Protein AF-0000000077138407 (afdb_homodimer)

Structure (mmCIF, N/CA/C/O backbone):
data_AF-0000000077138407-model_v1
#
loop_
_entity.id
_entity.type
_entity.pdbx_description
1 polymer 'VOC domain-containing protein'
#
loop_
_atom_site.group_PDB
_atom_site.id
_atom_site.type_symbol
_atom_site.label_atom_id
_atom_site.label_alt_id
_atom_site.label_comp_id
_atom_site.label_asym_id
_atom_site.label_entity_id
_atom_site.label_seq_id
_atom_site.pdbx_PDB_ins_code
_atom_site.Cartn_x
_atom_site.Cartn_y
_atom_site.Cartn_z
_atom_site.occupancy
_atom_site.B_iso_or_equiv
_atom_site.auth_seq_id
_atom_site.auth_comp_id
_atom_site.auth_asym_id
_atom_site.auth_atom_id
_atom_site.pdbx_PDB_model_num
ATOM 1 N N . MET A 1 1 ? 6.086 7.602 18.031 1 79.19 1 MET A N 1
ATOM 2 C CA . MET A 1 1 ? 6.074 6.469 17.109 1 79.19 1 MET A CA 1
ATOM 3 C C . MET A 1 1 ? 5.332 6.824 15.828 1 79.19 1 MET A C 1
ATOM 5 O O . MET A 1 1 ? 4.414 7.645 15.844 1 79.19 1 MET A O 1
ATOM 9 N N . GLY A 1 2 ? 5.773 6.551 14.555 1 87.56 2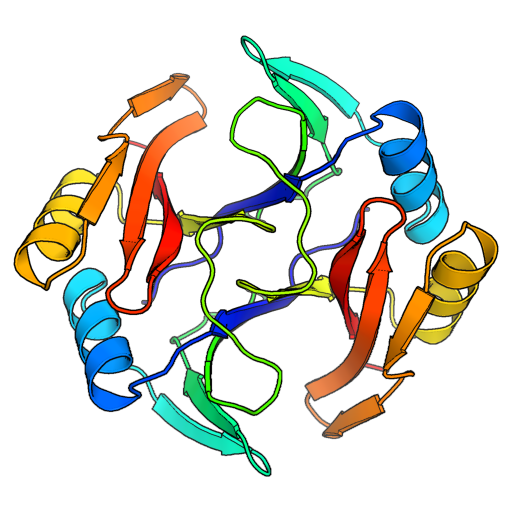 GLY A N 1
ATOM 10 C CA . GLY A 1 2 ? 5.176 6.914 13.273 1 87.56 2 GLY A CA 1
ATOM 11 C C . GLY A 1 2 ? 3.928 6.113 12.953 1 87.56 2 GLY A C 1
ATOM 12 O O . GLY A 1 2 ? 3.531 5.234 13.719 1 87.56 2 GLY A O 1
ATOM 13 N N . PRO A 1 3 ? 3.207 6.508 11.938 1 94.38 3 PRO A N 1
ATOM 14 C CA . PRO A 1 3 ? 2.023 5.75 11.531 1 94.38 3 PRO A CA 1
ATOM 15 C C . PRO A 1 3 ? 2.35 4.309 11.141 1 94.38 3 PRO A C 1
ATOM 17 O O . PRO A 1 3 ? 3.498 3.998 10.812 1 94.38 3 PRO A O 1
ATOM 20 N N . ARG A 1 4 ? 1.339 3.459 11.305 1 94.94 4 ARG A N 1
ATOM 21 C CA . ARG A 1 4 ? 1.393 2.09 10.797 1 94.94 4 ARG A CA 1
ATOM 22 C C . ARG A 1 4 ? 0.403 1.889 9.656 1 94.94 4 ARG A C 1
ATOM 24 O O . ARG A 1 4 ? -0.603 2.596 9.57 1 94.94 4 ARG A O 1
ATOM 31 N N . VAL A 1 5 ? 0.661 0.948 8.82 1 96.94 5 VAL A N 1
ATOM 32 C CA . VAL A 1 5 ? -0.303 0.578 7.789 1 96.94 5 VAL A CA 1
ATOM 33 C C . VAL A 1 5 ? -1.471 -0.177 8.422 1 96.94 5 VAL A C 1
ATOM 35 O O . VAL A 1 5 ? -1.268 -1.156 9.141 1 96.94 5 VAL A O 1
ATOM 38 N N . SER A 1 6 ? -2.658 0.248 8.148 1 95.75 6 SER A N 1
ATOM 39 C CA . SER A 1 6 ? -3.834 -0.391 8.727 1 95.75 6 SER A CA 1
ATOM 40 C C . SER A 1 6 ? -4.57 -1.235 7.691 1 95.75 6 SER A C 1
ATOM 42 O O . SER A 1 6 ? -5.125 -2.287 8.023 1 95.75 6 SER A O 1
ATOM 44 N N . ILE A 1 7 ? -4.613 -0.691 6.473 1 97.19 7 ILE A N 1
ATOM 45 C CA . ILE A 1 7 ? -5.371 -1.339 5.406 1 97.19 7 ILE A CA 1
ATOM 46 C C . ILE A 1 7 ? -4.641 -1.163 4.074 1 97.19 7 ILE A C 1
ATOM 48 O O . ILE A 1 7 ? -4.082 -0.098 3.803 1 97.19 7 ILE A O 1
ATOM 52 N N . VAL A 1 8 ? -4.645 -2.139 3.273 1 98.56 8 VAL A N 1
ATOM 53 C CA . VAL A 1 8 ? -4.238 -2.059 1.875 1 98.56 8 VAL A CA 1
ATOM 54 C C . VAL A 1 8 ? -5.383 -2.525 0.977 1 98.56 8 VAL A C 1
ATOM 56 O O . VAL A 1 8 ? -5.906 -3.629 1.151 1 98.56 8 VAL A O 1
ATOM 59 N N . GLU A 1 9 ? -5.766 -1.696 0.062 1 98.69 9 GLU A N 1
ATOM 60 C CA . GLU A 1 9 ? -6.758 -2.057 -0.944 1 98.69 9 GLU A CA 1
ATOM 61 C C . GLU A 1 9 ? -6.125 -2.188 -2.324 1 98.69 9 GLU A C 1
ATOM 63 O O . GLU A 1 9 ? -5.562 -1.225 -2.85 1 98.69 9 GLU A O 1
ATOM 68 N N . ILE A 1 10 ? -6.211 -3.316 -2.869 1 98.88 10 ILE A N 1
ATOM 69 C CA . ILE A 1 10 ? -5.715 -3.6 -4.211 1 98.88 10 ILE A CA 1
ATOM 70 C C . ILE A 1 10 ? -6.879 -3.635 -5.195 1 98.88 10 ILE A C 1
ATOM 72 O O . ILE A 1 10 ? -7.758 -4.496 -5.102 1 98.88 10 ILE A O 1
ATOM 76 N N . PRO A 1 11 ? -6.887 -2.695 -6.117 1 98.88 11 PRO A N 1
ATOM 77 C CA . PRO A 1 11 ? -8.023 -2.639 -7.043 1 98.88 11 PRO A CA 1
ATOM 78 C C . PRO A 1 11 ? -8.109 -3.867 -7.941 1 98.88 11 PRO A C 1
ATOM 80 O O . PRO A 1 11 ? -7.082 -4.434 -8.32 1 98.88 11 PRO A O 1
ATOM 83 N N . MET A 1 12 ? -9.289 -4.191 -8.266 1 98.81 12 MET A N 1
ATOM 84 C CA . MET A 1 12 ? -9.508 -5.25 -9.25 1 98.81 12 MET A CA 1
ATOM 85 C C . MET A 1 12 ? -10.672 -4.898 -10.164 1 98.81 12 MET A C 1
ATOM 87 O O . MET A 1 12 ? -11.547 -4.113 -9.797 1 98.81 12 MET A O 1
ATOM 91 N N . THR A 1 13 ? -10.664 -5.418 -11.398 1 98.25 13 THR A N 1
ATOM 92 C CA . THR A 1 13 ? -11.727 -5.215 -12.375 1 98.25 13 THR A CA 1
ATOM 93 C C . THR A 1 13 ? -12.586 -6.469 -12.508 1 98.25 13 THR A C 1
ATOM 95 O O . THR A 1 13 ? -13.82 -6.387 -12.531 1 98.25 13 THR A O 1
ATOM 98 N N . ASP A 1 14 ? -11.977 -7.637 -12.578 1 98.5 14 ASP A N 1
ATOM 99 C CA . ASP A 1 14 ? -12.656 -8.93 -12.633 1 98.5 14 ASP A CA 1
ATOM 100 C C . ASP A 1 14 ? -12.508 -9.688 -11.312 1 98.5 14 ASP A C 1
ATOM 102 O O . ASP A 1 14 ? -11.445 -10.25 -11.039 1 98.5 14 ASP A O 1
ATOM 106 N N . VAL A 1 15 ? -13.609 -9.781 -10.562 1 98.5 15 VAL A N 1
ATOM 107 C CA . VAL A 1 15 ? -13.594 -10.289 -9.195 1 98.5 15 VAL A CA 1
ATOM 108 C C . VAL A 1 15 ? -13.141 -11.75 -9.203 1 98.5 15 VAL A C 1
ATOM 110 O O . VAL A 1 15 ? -12.234 -12.125 -8.461 1 98.5 15 VAL A O 1
ATOM 113 N N . SER A 1 16 ? -13.758 -12.516 -10.031 1 98.5 16 SER A N 1
ATOM 114 C CA . SER A 1 16 ? -13.453 -13.945 -10.07 1 98.5 16 SER A CA 1
ATOM 115 C C . SER A 1 16 ? -12 -14.188 -10.461 1 98.5 16 SER A C 1
ATOM 117 O O . SER A 1 16 ? -11.312 -15.008 -9.844 1 98.5 16 SER A O 1
ATOM 119 N N . ARG A 1 17 ? -11.508 -13.492 -11.422 1 98.62 17 ARG A N 1
ATOM 120 C CA . ARG A 1 17 ? -10.141 -13.648 -11.906 1 98.62 17 ARG A CA 1
ATOM 121 C C . ARG A 1 17 ? -9.133 -13.234 -10.836 1 98.62 17 ARG A C 1
ATOM 123 O O . ARG A 1 17 ? -8.18 -13.961 -10.57 1 98.62 17 ARG A O 1
ATOM 130 N N . ALA A 1 18 ? -9.359 -12.102 -10.219 1 98.81 18 ALA A N 1
ATOM 131 C CA . ALA A 1 18 ? -8.438 -11.578 -9.203 1 98.81 18 ALA A CA 1
ATOM 132 C C . ALA A 1 18 ? -8.375 -12.5 -7.992 1 98.81 18 ALA A C 1
ATOM 134 O O . ALA A 1 18 ? -7.293 -12.836 -7.516 1 98.81 18 ALA A O 1
ATOM 135 N N . ILE A 1 19 ? -9.531 -12.898 -7.512 1 98.75 19 ILE A N 1
ATOM 136 C CA . ILE A 1 19 ? -9.594 -13.734 -6.316 1 98.75 19 ILE A CA 1
ATOM 137 C C . ILE A 1 19 ? -8.93 -15.078 -6.594 1 98.75 19 ILE A C 1
ATOM 139 O O . ILE A 1 19 ? -8.125 -15.562 -5.789 1 98.75 19 ILE A O 1
ATOM 143 N N . ARG A 1 20 ? -9.211 -15.664 -7.695 1 98.75 20 ARG A N 1
ATOM 144 C CA . ARG A 1 20 ? -8.578 -16.938 -8.062 1 98.75 20 ARG A CA 1
ATOM 145 C C . ARG A 1 20 ? -7.066 -16.797 -8.125 1 98.75 20 ARG A C 1
ATOM 147 O O . ARG A 1 20 ? -6.336 -17.672 -7.66 1 98.75 20 ARG A O 1
ATOM 154 N N . PHE A 1 21 ? -6.59 -15.742 -8.703 1 98.94 21 PHE A N 1
ATOM 155 C CA . PHE A 1 21 ? -5.16 -15.477 -8.82 1 98.94 21 PHE A CA 1
ATOM 156 C C . PHE A 1 21 ? -4.504 -15.438 -7.445 1 98.94 21 PHE A C 1
ATOM 158 O O . PHE A 1 21 ? -3.566 -16.188 -7.18 1 98.94 21 PHE A O 1
ATOM 165 N N . TYR A 1 22 ? -4.969 -14.594 -6.57 1 98.81 22 TYR A N 1
ATOM 166 C CA . TYR A 1 22 ? -4.312 -14.383 -5.285 1 98.81 22 TYR A CA 1
ATOM 167 C C . TYR A 1 22 ? -4.473 -15.609 -4.387 1 98.81 22 TYR A C 1
ATOM 169 O O . TYR A 1 22 ? -3.576 -15.938 -3.607 1 98.81 22 TYR A O 1
ATOM 177 N N . GLU A 1 23 ? -5.68 -16.312 -4.461 1 98.69 23 GLU A N 1
ATOM 178 C CA . GLU A 1 23 ? -5.836 -17.562 -3.721 1 98.69 23 GLU A CA 1
ATOM 179 C C . GLU A 1 23 ? -4.797 -18.594 -4.152 1 98.69 23 GLU A C 1
ATOM 181 O O . GLU A 1 23 ? -4.23 -19.297 -3.312 1 98.69 23 GLU A O 1
ATOM 186 N N . SER A 1 24 ? -4.551 -18.656 -5.438 1 98.38 24 SER A N 1
ATOM 187 C CA . SER A 1 24 ? -3.6 -19.625 -5.965 1 98.38 24 SER A CA 1
ATOM 188 C C . SER A 1 24 ? -2.166 -19.266 -5.598 1 98.38 24 SER A C 1
ATOM 190 O O . SER A 1 24 ? -1.389 -20.109 -5.168 1 98.38 24 SER A O 1
ATOM 192 N N . VAL A 1 25 ? -1.849 -18.016 -5.766 1 98.06 25 VAL A N 1
ATOM 193 C CA . VAL A 1 25 ? -0.482 -17.547 -5.59 1 98.06 25 VAL A CA 1
ATOM 194 C C . VAL A 1 25 ? -0.064 -17.703 -4.129 1 98.06 25 VAL A C 1
ATOM 196 O O . VAL A 1 25 ? 1.071 -18.078 -3.838 1 98.06 25 VAL A O 1
ATOM 199 N N . PHE A 1 26 ? -1.001 -17.422 -3.213 1 97.44 26 PHE A N 1
ATOM 200 C CA . PHE A 1 26 ? -0.625 -17.438 -1.805 1 97.44 26 PHE A CA 1
ATOM 201 C C . PHE A 1 26 ? -1.172 -18.672 -1.102 1 97.44 26 PHE A C 1
ATOM 203 O O . PHE A 1 26 ? -0.956 -18.844 0.098 1 97.44 26 PHE A O 1
ATOM 210 N N . GLN A 1 27 ? -1.937 -19.484 -1.882 1 96.38 27 GLN A N 1
ATOM 211 C CA . GLN A 1 27 ? -2.482 -20.719 -1.351 1 96.38 27 GLN A CA 1
ATOM 212 C C . GLN A 1 27 ? -3.334 -20.469 -0.11 1 96.38 27 GLN A C 1
ATOM 214 O O . GLN A 1 27 ? -3.133 -21.094 0.93 1 96.38 27 GLN A O 1
ATOM 219 N N . ILE A 1 28 ? -4.281 -19.562 -0.242 1 97.31 28 ILE A N 1
ATOM 220 C CA . ILE A 1 28 ? -5.219 -19.172 0.804 1 97.31 28 ILE A CA 1
ATOM 221 C C . ILE A 1 28 ? -6.629 -19.094 0.23 1 97.31 28 ILE A C 1
ATOM 223 O O . ILE A 1 28 ? -6.824 -19.219 -0.982 1 97.31 28 ILE A O 1
ATOM 227 N N . LYS A 1 29 ? -7.555 -18.906 1.132 1 98 29 LYS A N 1
ATOM 228 C CA . LYS A 1 29 ? -8.922 -18.609 0.738 1 98 29 LYS A CA 1
ATOM 229 C C . LYS A 1 29 ? -9.305 -17.172 1.119 1 98 29 LYS A C 1
ATOM 231 O O . LYS A 1 29 ? -9.008 -16.719 2.229 1 98 29 LYS A O 1
ATOM 236 N N . LEU A 1 30 ? -9.875 -16.5 0.161 1 98.25 30 LEU A N 1
ATOM 237 C CA . LEU A 1 30 ? -10.375 -15.148 0.406 1 98.25 30 LEU A CA 1
ATOM 238 C C . LEU A 1 30 ? -11.883 -15.164 0.673 1 98.25 30 LEU A C 1
ATOM 240 O O . LEU A 1 30 ? -12.609 -15.953 0.078 1 98.25 30 LEU A O 1
ATOM 244 N N . GLU A 1 31 ? -12.281 -14.312 1.553 1 97.94 31 GLU A N 1
ATOM 245 C CA . GLU A 1 31 ? -13.711 -14.102 1.762 1 97.94 31 GLU A CA 1
ATOM 246 C C . GLU A 1 31 ? -14.266 -13.055 0.798 1 97.94 31 GLU A C 1
ATOM 248 O O . GLU A 1 31 ? -13.672 -11.984 0.633 1 97.94 31 GLU A O 1
ATOM 253 N N . ARG A 1 32 ? -15.352 -13.391 0.146 1 97.69 32 ARG A N 1
ATOM 254 C CA . ARG A 1 32 ? -16.031 -12.438 -0.726 1 97.69 32 ARG A CA 1
ATOM 255 C C . ARG A 1 32 ? -17.141 -11.703 0.019 1 97.69 32 ARG A C 1
ATOM 257 O O . ARG A 1 32 ? -17.922 -12.32 0.736 1 97.69 32 ARG A O 1
ATOM 264 N N . MET A 1 33 ? -17.125 -10.414 -0.098 1 96.56 33 MET A N 1
ATOM 265 C CA . MET A 1 33 ? -18.188 -9.633 0.515 1 96.56 33 MET A CA 1
ATOM 266 C C . MET A 1 33 ? -18.5 -8.391 -0.307 1 96.56 33 MET A C 1
ATOM 268 O O . MET A 1 33 ? -17.781 -8.078 -1.26 1 96.56 33 MET A O 1
ATOM 272 N N . THR A 1 34 ? -19.625 -7.75 0.019 1 95.5 34 THR A N 1
ATOM 273 C CA . THR A 1 34 ? -20 -6.484 -0.599 1 95.5 34 THR A CA 1
ATOM 274 C C . THR A 1 34 ? -20.234 -5.41 0.462 1 95.5 34 THR A C 1
ATOM 276 O O . THR A 1 34 ? -20.797 -5.688 1.521 1 95.5 34 THR A O 1
ATOM 279 N N . MET A 1 35 ? -19.719 -4.27 0.242 1 90.94 35 MET A N 1
ATOM 280 C CA . MET A 1 35 ? -19.953 -3.084 1.06 1 90.94 35 MET A CA 1
ATOM 281 C C . MET A 1 35 ? -20.422 -1.915 0.201 1 90.94 35 MET A C 1
ATOM 283 O O . MET A 1 35 ? -19.625 -1.286 -0.494 1 90.94 35 MET A O 1
ATOM 287 N N . GLY A 1 36 ? -21.703 -1.562 0.351 1 89.69 36 GLY A N 1
ATOM 288 C CA . GLY A 1 36 ? -22.234 -0.591 -0.588 1 89.69 36 GLY A CA 1
ATOM 289 C C . GLY A 1 36 ? -22.094 -1.02 -2.037 1 89.69 36 GLY A C 1
ATOM 290 O O . GLY A 1 36 ? -22.516 -2.115 -2.41 1 89.69 36 GLY A O 1
ATOM 291 N N . ASP A 1 37 ? -21.438 -0.216 -2.783 1 93.69 37 ASP A N 1
ATOM 292 C CA . ASP A 1 37 ? -21.281 -0.492 -4.211 1 93.69 37 ASP A CA 1
ATOM 293 C C . ASP A 1 37 ? -19.922 -1.117 -4.504 1 93.69 37 ASP A C 1
ATOM 295 O O . ASP A 1 37 ? -19.5 -1.185 -5.664 1 93.69 37 ASP A O 1
ATOM 299 N N . THR A 1 38 ? -19.281 -1.64 -3.504 1 96.25 38 THR A N 1
ATOM 300 C CA . THR A 1 38 ? -17.938 -2.203 -3.686 1 96.25 38 THR A CA 1
ATOM 301 C C . THR A 1 38 ? -17.953 -3.707 -3.424 1 96.25 38 THR A C 1
ATOM 303 O O . THR A 1 38 ? -18.562 -4.172 -2.457 1 96.25 38 THR A O 1
ATOM 306 N N . GLU A 1 39 ? -17.406 -4.438 -4.25 1 98.31 39 GLU A N 1
ATOM 307 C CA . GLU A 1 39 ? -17.141 -5.855 -4.035 1 98.31 39 GLU A CA 1
ATOM 308 C C . GLU A 1 39 ? -15.734 -6.066 -3.467 1 98.31 39 GLU A C 1
ATOM 310 O O . GLU A 1 39 ? -14.773 -5.441 -3.916 1 98.31 39 GLU A O 1
ATOM 315 N N . LEU A 1 40 ? -15.641 -6.992 -2.52 1 98.25 40 LEU A N 1
ATOM 316 C CA . LEU A 1 40 ? -14.383 -7.141 -1.798 1 98.25 40 LEU A CA 1
ATOM 317 C C . LEU A 1 40 ? -13.93 -8.594 -1.773 1 98.25 40 LEU A C 1
ATOM 319 O O . LEU A 1 40 ? -14.766 -9.508 -1.691 1 98.25 40 LEU A O 1
ATOM 323 N N . GLY A 1 41 ? -12.68 -8.883 -1.939 1 98.56 41 GLY A N 1
ATOM 324 C CA . GLY A 1 41 ? -11.977 -10.086 -1.523 1 98.56 41 GLY A CA 1
ATOM 325 C C . GLY A 1 41 ? -11.055 -9.867 -0.343 1 98.56 41 GLY A C 1
ATOM 326 O O . GLY A 1 41 ? -10.031 -9.188 -0.47 1 98.56 41 GLY A O 1
ATOM 327 N N . VAL A 1 42 ? -11.359 -10.461 0.782 1 97.75 42 VAL A N 1
ATOM 328 C CA . VAL A 1 42 ? -10.664 -10.141 2.027 1 97.75 42 VAL A CA 1
ATOM 329 C C . VAL A 1 42 ? -9.656 -11.242 2.35 1 97.75 42 VAL A C 1
ATOM 331 O O . VAL A 1 42 ? -10.016 -12.406 2.486 1 97.75 42 VAL A O 1
ATOM 334 N N . PHE A 1 43 ? -8.406 -10.844 2.475 1 98.12 43 PHE A N 1
ATOM 335 C CA . PHE A 1 43 ? -7.355 -11.773 2.875 1 98.12 43 PHE A CA 1
ATOM 336 C C . PHE A 1 43 ? -7.5 -12.156 4.344 1 98.12 43 PHE A C 1
ATOM 338 O O . PHE A 1 43 ? -7.949 -11.344 5.16 1 98.12 43 PHE A O 1
ATOM 345 N N . PRO A 1 44 ? -7.102 -13.367 4.652 1 96.38 44 PRO A N 1
ATOM 346 C CA . PRO A 1 44 ? -7.039 -13.695 6.078 1 96.38 44 PRO A CA 1
ATOM 347 C C . PRO A 1 44 ? -6.004 -12.859 6.828 1 96.38 44 PRO A C 1
ATOM 349 O O . PRO A 1 44 ? -4.949 -12.539 6.277 1 96.38 44 PRO A O 1
ATOM 352 N N . SER A 1 45 ? -6.332 -12.422 7.945 1 89.5 45 SER A N 1
ATOM 353 C CA . SER A 1 45 ? -5.402 -11.594 8.695 1 89.5 45 SER A CA 1
ATOM 354 C C . SER A 1 45 ? -5.328 -12.023 10.156 1 89.5 45 SER A C 1
ATOM 356 O O . SER A 1 45 ? -6.262 -12.641 10.672 1 89.5 45 SER A O 1
ATOM 358 N N . LYS A 1 46 ? -4.137 -11.789 10.664 1 85.88 46 LYS A N 1
ATOM 359 C CA . LYS A 1 46 ? -3.945 -11.953 12.102 1 85.88 46 LYS A CA 1
ATOM 360 C C . LYS A 1 46 ? -4.262 -10.656 12.852 1 85.88 46 LYS A C 1
ATOM 362 O O . LYS A 1 46 ? -4.309 -9.586 12.25 1 85.88 46 LYS A O 1
ATOM 367 N N . GLU A 1 47 ? -4.414 -10.836 14.109 1 83.19 47 GLU A N 1
ATOM 368 C CA . GLU A 1 47 ? -4.676 -9.664 14.945 1 83.19 47 GLU A CA 1
ATOM 369 C C . GLU A 1 47 ? -3.529 -8.664 14.859 1 83.19 47 GLU A C 1
ATOM 371 O O . GLU A 1 47 ? -2.359 -9.047 14.82 1 83.19 47 GLU A O 1
ATOM 376 N N . ASN A 1 48 ? -3.887 -7.367 14.719 1 82.69 48 ASN A N 1
ATOM 377 C CA . ASN A 1 48 ? -2.955 -6.246 14.781 1 82.69 48 ASN A CA 1
ATOM 378 C C . ASN A 1 48 ? -2.098 -6.156 13.523 1 82.69 48 ASN A C 1
ATOM 380 O O . ASN A 1 48 ? -0.945 -5.723 13.578 1 82.69 48 ASN A O 1
ATOM 384 N N . THR A 1 49 ? -2.449 -6.785 12.469 1 90.81 49 THR A N 1
ATOM 385 C CA . THR A 1 49 ? -1.777 -6.613 11.188 1 90.81 49 THR A CA 1
ATOM 386 C C . THR A 1 49 ? -2.658 -5.832 10.211 1 90.81 49 THR A C 1
ATOM 388 O O . THR A 1 49 ? -3.865 -5.703 10.43 1 90.81 49 THR A O 1
ATOM 391 N N . ALA A 1 50 ? -2.076 -5.285 9.266 1 95.06 50 ALA A N 1
ATOM 392 C CA . ALA A 1 50 ? -2.844 -4.586 8.234 1 95.06 50 ALA A CA 1
ATOM 393 C C . ALA A 1 50 ? -3.82 -5.527 7.539 1 95.06 50 ALA A C 1
ATOM 395 O O . ALA A 1 50 ? -3.479 -6.676 7.246 1 95.06 50 ALA A O 1
ATOM 396 N N . SER A 1 51 ? -4.984 -5.055 7.324 1 95.56 51 SER A N 1
ATOM 397 C CA . SER A 1 51 ? -5.922 -5.785 6.477 1 95.56 51 SER A CA 1
ATOM 398 C C . SER A 1 51 ? -5.566 -5.629 5 1 95.56 51 SER A C 1
ATOM 400 O O . SER A 1 51 ? -5.242 -4.527 4.547 1 95.56 51 SER A O 1
ATOM 402 N N . ILE A 1 52 ? -5.539 -6.656 4.219 1 98.06 52 ILE A N 1
ATOM 403 C CA . ILE A 1 52 ? -5.367 -6.641 2.77 1 98.06 52 ILE A CA 1
ATOM 404 C C . ILE A 1 52 ? -6.684 -7.008 2.088 1 98.06 52 ILE A C 1
ATOM 406 O O . ILE A 1 52 ? -7.273 -8.047 2.389 1 98.06 52 ILE A O 1
ATOM 410 N N . VAL A 1 53 ? -7.148 -6.145 1.186 1 98.25 53 VAL A N 1
ATOM 411 C CA . VAL A 1 53 ? -8.453 -6.352 0.567 1 98.25 53 VAL A CA 1
ATOM 412 C C . VAL A 1 53 ? -8.359 -6.09 -0.935 1 98.25 53 VAL A C 1
ATOM 414 O O . VAL A 1 53 ? -7.789 -5.082 -1.36 1 98.25 53 VAL A O 1
ATOM 417 N N . LEU A 1 54 ? -8.82 -7.035 -1.749 1 98.81 54 LEU A N 1
ATOM 418 C CA . LEU A 1 54 ? -9.117 -6.727 -3.145 1 98.81 54 LEU A CA 1
ATOM 419 C C . LEU A 1 54 ? -10.406 -5.926 -3.262 1 98.81 54 LEU A C 1
ATOM 421 O O . LEU A 1 54 ? -11.391 -6.211 -2.57 1 98.81 54 LEU A O 1
ATOM 425 N N . THR A 1 55 ? -10.398 -4.945 -4.145 1 98.75 55 THR A N 1
ATOM 426 C CA . THR A 1 55 ? -11.547 -4.043 -4.137 1 98.75 55 THR A CA 1
ATOM 427 C C . THR A 1 55 ? -11.992 -3.721 -5.559 1 98.75 55 THR A C 1
ATOM 429 O O . THR A 1 55 ? -11.172 -3.33 -6.398 1 98.75 55 THR A O 1
ATOM 432 N N . LYS A 1 56 ? -13.25 -3.873 -5.883 1 98.75 56 LYS A N 1
ATOM 433 C CA . LYS A 1 56 ? -13.883 -3.393 -7.109 1 98.75 56 LYS A CA 1
ATOM 434 C C . LYS A 1 56 ? -14.938 -2.336 -6.805 1 98.75 56 LYS A C 1
ATOM 436 O O . LYS A 1 56 ? -15.891 -2.602 -6.074 1 98.75 56 LYS A O 1
ATOM 441 N N . GLY A 1 57 ? -14.781 -1.215 -7.387 1 97.25 57 GLY A N 1
ATOM 442 C CA . GLY A 1 57 ? -15.688 -0.089 -7.215 1 97.25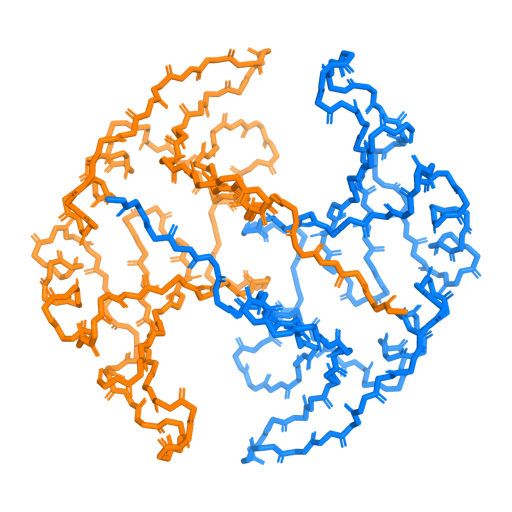 57 GLY A CA 1
ATOM 443 C C . GLY A 1 57 ? -15.352 1.088 -8.109 1 97.25 57 GLY A C 1
ATOM 444 O O . GLY A 1 57 ? -14.406 1.024 -8.898 1 97.25 57 GLY A O 1
ATOM 445 N N . LYS A 1 58 ? -16.109 2.184 -8.117 1 93.75 58 LYS A N 1
ATOM 446 C CA . LYS A 1 58 ? -16.031 3.318 -9.039 1 93.75 58 LYS A CA 1
ATOM 447 C C . LYS A 1 58 ? -14.648 3.969 -8.984 1 93.75 58 LYS A C 1
ATOM 449 O O . LYS A 1 58 ? -14.062 4.273 -10.023 1 93.75 58 LYS A O 1
ATOM 454 N N . ASP A 1 59 ? -13.992 4.141 -7.875 1 93.12 59 ASP A N 1
ATOM 455 C CA . ASP A 1 59 ? -12.742 4.887 -7.742 1 93.12 59 ASP A CA 1
ATOM 456 C C . ASP A 1 59 ? -11.562 3.949 -7.484 1 93.12 59 ASP A C 1
ATOM 458 O O . ASP A 1 59 ? -10.523 4.375 -6.977 1 93.12 59 ASP A O 1
ATOM 462 N N . TYR A 1 60 ? -11.766 2.713 -7.945 1 97.12 60 TYR A N 1
ATOM 463 C CA . TYR A 1 60 ? -10.703 1.724 -7.805 1 97.12 60 TYR A CA 1
ATOM 464 C C . TYR A 1 60 ? -10.266 1.192 -9.164 1 97.12 60 TYR A C 1
ATOM 466 O O . TYR A 1 60 ? -10.93 0.327 -9.742 1 97.12 60 TYR A O 1
ATOM 474 N N . LYS A 1 61 ? -9.195 1.71 -9.594 1 97.81 61 LYS A N 1
ATOM 475 C CA . LYS A 1 61 ? -8.664 1.331 -10.906 1 97.81 61 LYS A CA 1
ATOM 476 C C . LYS A 1 61 ? -7.246 0.786 -10.789 1 97.81 61 LYS A C 1
ATOM 478 O O . LYS A 1 61 ? -6.352 1.473 -10.289 1 97.81 61 LYS A O 1
ATOM 483 N N . PRO A 1 62 ? -7.059 -0.453 -11.266 1 98.38 62 PRO A N 1
ATOM 484 C CA . PRO A 1 62 ? -5.707 -1.009 -11.227 1 98.38 62 PRO A CA 1
ATOM 485 C C . PRO A 1 62 ? -4.695 -0.161 -11.992 1 98.38 62 PRO A C 1
ATOM 487 O O . PRO A 1 62 ? -5.02 0.382 -13.055 1 98.38 62 PRO A O 1
ATOM 490 N N . LYS A 1 63 ? -3.586 -0.013 -11.461 1 97.5 63 LYS A N 1
ATOM 491 C CA . LYS A 1 63 ? -2.49 0.719 -12.086 1 97.5 63 LYS A CA 1
ATOM 492 C C . LYS A 1 63 ? -1.147 0.054 -11.797 1 97.5 63 LYS A C 1
ATOM 494 O O . LYS A 1 63 ? -0.996 -0.633 -10.781 1 97.5 63 LYS A O 1
ATOM 499 N N . SER A 1 64 ? -0.165 0.325 -12.664 1 97.12 64 SER A N 1
ATOM 500 C CA . SER A 1 64 ? 1.182 -0.21 -12.484 1 97.12 64 SER A CA 1
ATOM 501 C C . SER A 1 64 ? 2.119 0.841 -11.906 1 97.12 64 SER A C 1
ATOM 503 O O . SER A 1 64 ? 3.33 0.625 -11.828 1 97.12 64 SER A O 1
ATOM 505 N N . ASN A 1 65 ? 1.564 1.974 -11.609 1 96.88 65 ASN A N 1
ATOM 506 C CA . ASN A 1 65 ? 2.312 3.039 -10.953 1 96.88 65 ASN A CA 1
ATOM 507 C C . ASN A 1 65 ? 1.585 3.545 -9.711 1 96.88 65 ASN A C 1
ATOM 509 O O . ASN A 1 65 ? 0.461 3.123 -9.43 1 96.88 65 ASN A O 1
ATOM 513 N N . GLY A 1 66 ? 2.25 4.414 -8.922 1 98.12 66 GLY A N 1
ATOM 514 C CA . GLY A 1 66 ? 1.711 4.875 -7.648 1 98.12 66 GLY A CA 1
ATOM 515 C C . GLY A 1 66 ? 2.301 4.156 -6.453 1 98.12 66 GLY A C 1
ATOM 516 O O . GLY A 1 66 ? 3.477 3.787 -6.461 1 98.12 66 GLY A O 1
ATOM 517 N N . VAL A 1 67 ? 1.499 4.066 -5.43 1 98.75 67 VAL A N 1
ATOM 518 C CA . VAL A 1 67 ? 1.938 3.396 -4.207 1 98.75 67 VAL A CA 1
ATOM 519 C C . VAL A 1 67 ? 2.262 1.936 -4.504 1 98.75 67 VAL A C 1
ATOM 521 O O . VAL A 1 67 ? 1.525 1.266 -5.234 1 98.75 67 VAL A O 1
ATOM 524 N N . LEU A 1 68 ? 3.357 1.505 -4.004 1 98.75 68 LEU A N 1
ATOM 525 C CA . LEU A 1 68 ? 3.801 0.125 -4.172 1 98.75 68 LEU A CA 1
ATOM 526 C C . LEU A 1 68 ? 3.801 -0.615 -2.84 1 98.75 68 LEU A C 1
ATOM 528 O O . LEU A 1 68 ? 4.391 -0.145 -1.864 1 98.75 68 LEU A O 1
ATOM 532 N N . VAL A 1 69 ? 3.133 -1.762 -2.805 1 98.75 69 VAL A N 1
ATOM 533 C CA . VAL A 1 69 ? 3.088 -2.572 -1.593 1 98.75 69 VAL A CA 1
ATOM 534 C C . VAL A 1 69 ? 3.828 -3.887 -1.823 1 98.75 69 VAL A C 1
ATOM 536 O O . VAL A 1 69 ? 3.738 -4.48 -2.9 1 98.75 69 VAL A O 1
ATOM 539 N N . TYR A 1 70 ? 4.555 -4.281 -0.833 1 98.38 70 TYR A N 1
ATOM 540 C CA . TYR A 1 70 ? 5.188 -5.594 -0.828 1 98.38 70 TYR A CA 1
ATOM 541 C C . TYR A 1 70 ? 4.48 -6.535 0.14 1 98.38 70 TYR A C 1
ATOM 543 O O . TYR A 1 70 ? 4.273 -6.195 1.308 1 98.38 70 TYR A O 1
ATOM 551 N N . LEU A 1 71 ? 4.109 -7.641 -0.394 1 97.94 71 LEU A N 1
ATOM 552 C CA . LEU A 1 71 ? 3.537 -8.711 0.41 1 97.94 71 LEU A CA 1
ATOM 553 C C . LEU A 1 71 ? 4.59 -9.766 0.747 1 97.94 71 LEU A C 1
ATOM 555 O O . LEU A 1 71 ? 5.391 -10.141 -0.11 1 97.94 71 LEU A O 1
ATOM 559 N N . ASN A 1 72 ? 4.57 -10.117 2.029 1 94.94 72 ASN A N 1
ATOM 560 C CA . ASN A 1 72 ? 5.551 -11.133 2.406 1 94.94 72 ASN A CA 1
ATOM 561 C C . ASN A 1 72 ? 5.215 -12.492 1.795 1 94.94 72 ASN A C 1
ATOM 563 O O . ASN A 1 72 ? 4.047 -12.875 1.736 1 94.94 72 ASN A O 1
ATOM 567 N N . ALA A 1 73 ? 6.227 -13.062 1.301 1 87 73 ALA A N 1
ATOM 568 C CA . ALA A 1 73 ? 6.156 -14.453 0.863 1 87 73 ALA A CA 1
ATOM 569 C C . ALA A 1 73 ? 6.859 -15.375 1.853 1 87 73 ALA A C 1
ATOM 571 O O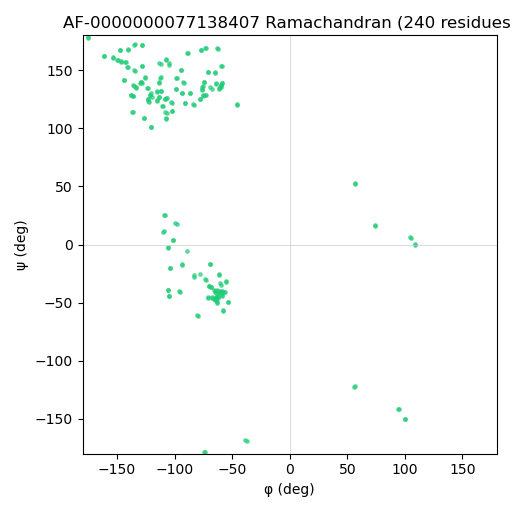 . ALA A 1 73 ? 7.566 -14.914 2.75 1 87 73 ALA A O 1
ATOM 572 N N . SER A 1 74 ? 6.57 -16.594 1.93 1 82.56 74 SER A N 1
ATOM 573 C CA . SER A 1 74 ? 7.223 -17.578 2.801 1 82.56 74 SER A CA 1
ATOM 574 C C . SER A 1 74 ? 8.727 -17.328 2.871 1 82.56 74 SER A C 1
ATOM 576 O O . SER A 1 74 ? 9.195 -16.234 2.576 1 82.56 74 SER A O 1
ATOM 578 N N . GLU A 1 75 ? 9.484 -18.172 3.375 1 86.31 75 GLU A N 1
ATOM 579 C CA . GLU A 1 75 ? 10.922 -18.016 3.572 1 86.31 75 GLU A CA 1
ATOM 580 C C . GLU A 1 75 ? 11.641 -17.781 2.246 1 86.31 75 GLU A C 1
ATOM 582 O O . GLU A 1 75 ? 12.586 -17 2.176 1 86.31 75 GLU A O 1
ATOM 587 N N . ASP A 1 76 ? 11.211 -18.359 1.182 1 91.38 76 ASP A N 1
ATOM 588 C CA . ASP A 1 76 ? 11.688 -18.219 -0.189 1 91.38 76 ASP A CA 1
ATOM 589 C C . ASP A 1 76 ? 10.586 -17.703 -1.11 1 91.38 76 ASP A C 1
ATOM 591 O O . ASP A 1 76 ? 9.5 -18.281 -1.164 1 91.38 76 ASP A O 1
ATOM 595 N N . LEU A 1 77 ? 10.93 -16.578 -1.854 1 94.81 77 LEU A N 1
ATOM 596 C CA . LEU A 1 77 ? 9.812 -16.016 -2.613 1 94.81 77 LEU A CA 1
ATOM 597 C C . LEU A 1 77 ? 9.711 -16.656 -3.988 1 94.81 77 LEU A C 1
ATOM 599 O O . LEU A 1 77 ? 8.75 -16.422 -4.719 1 94.81 77 LEU A O 1
ATOM 603 N N . GLN A 1 78 ? 10.688 -17.531 -4.371 1 96.31 78 GLN A N 1
ATOM 604 C CA . GLN A 1 78 ? 10.703 -18.078 -5.723 1 96.31 78 GLN A CA 1
ATOM 605 C C . GLN A 1 78 ? 9.477 -18.953 -5.977 1 96.31 78 GLN A C 1
ATOM 607 O O . GLN A 1 78 ? 8.844 -18.844 -7.031 1 96.31 78 GLN A O 1
ATOM 612 N N . PRO A 1 79 ? 9.109 -19.859 -5.039 1 96.44 79 PRO A N 1
ATOM 613 C CA . PRO A 1 79 ? 7.906 -20.656 -5.281 1 96.44 79 PRO A CA 1
ATOM 614 C C . PRO A 1 79 ? 6.664 -19.797 -5.52 1 96.44 79 PRO A C 1
ATOM 616 O O . PRO A 1 79 ? 5.82 -20.141 -6.348 1 96.44 79 PRO A O 1
ATOM 619 N N . THR A 1 80 ? 6.516 -18.719 -4.762 1 97.12 80 THR A N 1
ATOM 620 C CA . THR A 1 80 ? 5.395 -17.812 -4.957 1 97.12 80 THR A CA 1
ATOM 621 C C . THR A 1 80 ? 5.473 -17.141 -6.328 1 97.12 80 THR A C 1
ATOM 623 O O . THR A 1 80 ? 4.461 -17.016 -7.02 1 97.12 80 THR A O 1
ATOM 626 N N . LEU A 1 81 ? 6.668 -16.734 -6.75 1 97.62 81 LEU A N 1
ATOM 627 C CA . LEU A 1 81 ? 6.871 -16.125 -8.062 1 97.62 81 LEU A CA 1
ATOM 628 C C . LEU A 1 81 ? 6.504 -17.109 -9.172 1 97.62 81 LEU A C 1
ATOM 630 O O . LEU A 1 81 ? 5.93 -16.703 -10.188 1 97.62 81 LEU A O 1
ATOM 634 N N . ASP A 1 82 ? 6.871 -18.359 -8.977 1 98.19 82 ASP A N 1
ATOM 635 C CA . ASP A 1 82 ? 6.52 -19.375 -9.961 1 98.19 82 ASP A CA 1
ATOM 636 C C . ASP A 1 82 ? 5.004 -19.484 -10.125 1 98.19 82 ASP A C 1
ATOM 638 O O . ASP A 1 82 ? 4.504 -19.625 -11.242 1 98.19 82 ASP A O 1
ATOM 642 N N . LEU A 1 83 ? 4.312 -19.406 -9.016 1 98.19 83 LEU A N 1
ATOM 643 C CA . LEU A 1 83 ? 2.855 -19.469 -9.062 1 98.19 83 LEU A CA 1
ATOM 644 C C . LEU A 1 83 ? 2.283 -18.219 -9.727 1 98.19 83 LEU A C 1
ATOM 646 O O . LEU A 1 83 ? 1.257 -18.281 -10.406 1 98.19 83 LEU A O 1
ATOM 650 N N . VAL A 1 84 ? 2.906 -17.016 -9.5 1 98.56 84 VAL A N 1
ATOM 651 C CA . VAL A 1 84 ? 2.482 -15.797 -10.164 1 98.56 84 VAL A CA 1
ATOM 652 C C . VAL A 1 84 ? 2.453 -16.016 -11.68 1 98.56 84 VAL A C 1
ATOM 654 O O . VAL A 1 84 ? 1.451 -15.727 -12.336 1 98.56 84 VAL A O 1
ATOM 657 N N . VAL A 1 85 ? 3.5 -16.547 -12.203 1 98.62 85 VAL A N 1
ATOM 658 C CA . VAL A 1 85 ? 3.613 -16.766 -13.641 1 98.62 85 VAL A CA 1
ATOM 659 C C . VAL A 1 85 ? 2.605 -17.828 -14.078 1 98.62 85 VAL A C 1
ATOM 661 O O . VAL A 1 85 ? 1.872 -17.641 -15.055 1 98.62 85 VAL A O 1
ATOM 664 N N . ALA A 1 86 ? 2.525 -18.859 -13.375 1 98.75 86 ALA A N 1
ATOM 665 C CA . ALA A 1 86 ? 1.664 -19.984 -13.719 1 98.75 86 ALA A CA 1
ATOM 666 C C . ALA A 1 86 ? 0.196 -19.578 -13.75 1 98.75 86 ALA A C 1
ATOM 668 O O . ALA A 1 86 ? -0.615 -20.172 -14.453 1 98.75 86 ALA A O 1
ATOM 669 N N . LYS A 1 87 ? -0.118 -18.562 -13.016 1 98.69 87 LYS A N 1
ATOM 670 C CA . LYS A 1 87 ? -1.524 -18.219 -12.852 1 98.69 87 LYS A CA 1
ATOM 671 C C . LYS A 1 87 ? -1.853 -16.922 -13.586 1 98.69 87 LYS A C 1
ATOM 673 O O . LYS A 1 87 ? -2.904 -16.312 -13.352 1 98.69 87 LYS A O 1
ATOM 678 N N . GLY A 1 88 ? -0.934 -16.453 -14.398 1 98.62 88 GLY A N 1
ATOM 679 C CA . GLY A 1 88 ? -1.294 -15.414 -15.344 1 98.62 88 GLY A CA 1
ATOM 680 C C . GLY A 1 88 ? -0.696 -14.062 -15 1 98.62 88 GLY A C 1
ATOM 681 O O . GLY A 1 88 ? -0.95 -13.07 -15.688 1 98.62 88 GLY A O 1
ATOM 682 N N . GLY A 1 89 ? 0.073 -13.969 -13.914 1 98.75 89 GLY A N 1
ATOM 683 C CA . GLY A 1 89 ? 0.828 -12.758 -13.633 1 98.75 89 GLY A CA 1
ATOM 684 C C . GLY A 1 89 ? 2.08 -12.633 -14.484 1 98.75 89 GLY A C 1
ATOM 685 O O . GLY A 1 89 ? 2.465 -13.57 -15.18 1 98.75 89 GLY A O 1
ATOM 686 N N . THR A 1 90 ? 2.662 -11.414 -14.461 1 98.75 90 THR A N 1
ATOM 687 C CA . THR A 1 90 ? 3.883 -11.125 -15.211 1 98.75 90 THR A CA 1
ATOM 688 C C . THR A 1 90 ? 4.992 -10.656 -14.273 1 98.75 90 THR A C 1
ATOM 690 O O . THR A 1 90 ? 4.797 -9.719 -13.492 1 98.75 90 THR A O 1
ATOM 693 N N . ILE A 1 91 ? 6.133 -11.289 -14.406 1 98.69 91 ILE A N 1
ATOM 694 C CA . ILE A 1 91 ? 7.266 -10.859 -13.594 1 98.69 91 ILE A CA 1
ATOM 695 C C . ILE A 1 91 ? 7.875 -9.594 -14.203 1 98.69 91 ILE A C 1
ATOM 697 O O . ILE A 1 91 ? 8.172 -9.555 -15.398 1 98.69 91 ILE A O 1
ATOM 701 N N . LEU A 1 92 ? 7.988 -8.602 -13.453 1 98.44 92 LEU A N 1
ATOM 702 C CA . LEU A 1 92 ? 8.625 -7.355 -13.883 1 98.44 92 LEU A CA 1
ATOM 703 C C . LEU A 1 92 ? 10.086 -7.312 -13.445 1 98.44 92 LEU A C 1
ATOM 705 O O . LEU A 1 92 ? 10.93 -6.75 -14.148 1 98.44 92 LEU A O 1
ATOM 709 N N . LEU A 1 93 ? 10.391 -7.766 -12.266 1 98.12 93 LEU A N 1
ATOM 710 C CA . LEU A 1 93 ? 11.719 -7.875 -11.672 1 98.12 93 LEU A CA 1
ATOM 711 C C . LEU A 1 93 ? 11.883 -9.211 -10.953 1 98.12 93 LEU A C 1
ATOM 713 O O . LEU A 1 93 ? 11.125 -9.516 -10.023 1 98.12 93 LEU A O 1
ATOM 717 N N . PRO A 1 94 ? 12.75 -10.023 -11.469 1 98.19 94 PRO A N 1
ATOM 718 C CA . PRO A 1 94 ? 12.93 -11.32 -10.812 1 98.19 94 PRO A CA 1
ATOM 719 C C . PRO A 1 94 ? 13.453 -11.188 -9.383 1 98.19 94 PRO A C 1
ATOM 721 O O . PRO A 1 94 ? 13.805 -10.086 -8.945 1 98.19 94 PRO A O 1
ATOM 724 N N . LYS A 1 95 ? 13.414 -12.328 -8.656 1 97.62 95 LYS A N 1
ATOM 725 C CA . LYS A 1 95 ? 13.961 -12.359 -7.301 1 97.62 95 LYS A CA 1
ATOM 726 C C . LYS A 1 95 ? 15.328 -11.688 -7.242 1 97.62 95 LYS A C 1
ATOM 728 O O . LYS A 1 95 ? 16.25 -12.086 -7.957 1 97.62 95 LYS A O 1
ATOM 733 N N . THR A 1 96 ? 15.414 -10.672 -6.441 1 97 96 THR A N 1
ATOM 734 C CA . THR A 1 96 ? 16.609 -9.844 -6.344 1 97 96 THR A CA 1
ATOM 735 C C . THR A 1 96 ? 16.984 -9.602 -4.887 1 97 96 THR A C 1
ATOM 737 O O . THR A 1 96 ? 16.125 -9.305 -4.055 1 97 96 THR A O 1
ATOM 740 N N . GLU A 1 97 ? 18.234 -9.727 -4.555 1 95.56 97 GLU A N 1
ATOM 741 C CA . GLU A 1 97 ? 18.688 -9.492 -3.188 1 95.56 97 GLU A CA 1
ATOM 742 C C . GLU A 1 97 ? 18.734 -8 -2.871 1 95.56 97 GLU A C 1
ATOM 744 O O . GLU A 1 97 ? 19.25 -7.203 -3.666 1 95.56 97 GLU A O 1
ATOM 749 N N . ILE A 1 98 ? 18.125 -7.594 -1.784 1 91.94 98 ILE A N 1
ATOM 750 C CA . ILE A 1 98 ? 18.266 -6.234 -1.269 1 91.94 98 ILE A CA 1
ATOM 751 C C . ILE A 1 98 ? 19.578 -6.109 -0.496 1 91.94 98 ILE A C 1
ATOM 753 O O . ILE A 1 98 ? 20.438 -5.281 -0.832 1 91.94 98 ILE A O 1
ATOM 757 N N . SER A 1 99 ? 19.75 -6.855 0.542 1 89.88 99 SER A N 1
ATOM 758 C CA . SER A 1 99 ? 20.938 -7.09 1.366 1 89.88 99 SER A CA 1
ATOM 759 C C . SER A 1 99 ? 20.781 -8.367 2.189 1 89.88 99 SER A C 1
ATOM 761 O O . SER A 1 99 ? 19.688 -8.891 2.338 1 89.88 99 SER A O 1
ATOM 763 N N . PRO A 1 100 ? 21.875 -8.852 2.67 1 89.62 100 PRO A N 1
ATOM 764 C CA . PRO A 1 100 ? 21.766 -10.047 3.504 1 89.62 100 PRO A CA 1
ATOM 765 C C . PRO A 1 100 ? 20.812 -9.867 4.684 1 89.62 100 PRO A C 1
ATOM 767 O O . PRO A 1 100 ? 20.156 -10.812 5.102 1 89.62 100 PRO A O 1
ATOM 770 N N . GLU A 1 101 ? 20.672 -8.734 5.246 1 87.94 101 GLU A N 1
ATOM 771 C CA . GLU A 1 101 ? 19.844 -8.438 6.418 1 87.94 101 GLU A CA 1
ATOM 772 C C . GLU A 1 101 ? 18.391 -8.195 6.023 1 87.94 101 GLU A C 1
ATOM 774 O O . GLU A 1 101 ? 17.484 -8.508 6.789 1 87.94 101 GLU A O 1
ATOM 779 N N . MET A 1 102 ? 18.156 -7.762 4.832 1 89.81 102 MET A N 1
ATOM 780 C CA . MET A 1 102 ? 16.828 -7.324 4.43 1 89.81 102 MET A CA 1
ATOM 781 C C . MET A 1 102 ? 16.141 -8.367 3.551 1 89.81 102 MET A C 1
ATOM 783 O O . MET A 1 102 ? 14.938 -8.312 3.334 1 89.81 102 MET A O 1
ATOM 787 N N . GLY A 1 103 ? 16.984 -9.25 2.967 1 94.94 103 GLY A N 1
ATOM 788 C CA . GLY A 1 103 ? 16.422 -10.352 2.207 1 94.94 103 GLY A CA 1
ATOM 789 C C . GLY A 1 103 ? 16.297 -10.062 0.723 1 94.94 103 GLY A C 1
ATOM 790 O O . GLY A 1 103 ? 17.234 -9.523 0.116 1 94.94 103 GLY A O 1
ATOM 791 N N . TYR A 1 104 ? 15.18 -10.547 0.128 1 97.25 104 TYR A N 1
ATOM 792 C CA . TYR A 1 104 ? 14.977 -10.508 -1.315 1 97.25 104 TYR A CA 1
ATOM 793 C C . TYR A 1 104 ? 13.633 -9.883 -1.656 1 97.25 104 TYR A C 1
ATOM 795 O O . TYR A 1 104 ? 12.695 -9.922 -0.854 1 97.25 104 TYR A O 1
ATOM 803 N N . PHE A 1 105 ? 13.562 -9.352 -2.764 1 97.56 105 PHE A N 1
ATOM 804 C CA . PHE A 1 105 ? 12.289 -8.852 -3.26 1 97.56 105 PHE A CA 1
ATOM 805 C C . PHE A 1 105 ? 12.133 -9.141 -4.746 1 97.56 105 PHE A C 1
ATOM 807 O O . PHE A 1 105 ? 13.086 -9.57 -5.402 1 97.56 105 PHE A O 1
ATOM 814 N N . ALA A 1 106 ? 10.992 -8.984 -5.266 1 98.25 106 ALA A N 1
ATOM 815 C CA . ALA A 1 106 ? 10.602 -9.102 -6.668 1 98.25 106 ALA A CA 1
ATOM 816 C C . ALA A 1 106 ? 9.375 -8.242 -6.969 1 98.25 106 ALA A C 1
ATOM 818 O O . ALA A 1 106 ? 8.703 -7.77 -6.051 1 98.25 106 ALA A O 1
ATOM 819 N N . LEU A 1 107 ? 9.172 -7.973 -8.219 1 98.5 107 LEU A N 1
ATOM 820 C CA . LEU A 1 107 ? 7.996 -7.23 -8.664 1 98.5 107 LEU A CA 1
ATOM 821 C C . LEU A 1 107 ? 7.234 -8.008 -9.734 1 98.5 107 LEU A C 1
ATOM 823 O O . LEU A 1 107 ? 7.84 -8.633 -10.602 1 98.5 107 LEU A O 1
ATOM 827 N N . PHE A 1 108 ? 5.957 -7.871 -9.648 1 98.75 108 PHE A N 1
ATOM 828 C CA . PHE A 1 108 ? 5.145 -8.492 -10.688 1 98.75 108 PHE A CA 1
ATOM 829 C C . PHE A 1 108 ? 3.896 -7.664 -10.969 1 98.75 108 PHE A C 1
ATOM 831 O O . PHE A 1 108 ? 3.516 -6.816 -10.164 1 98.75 108 PHE A O 1
ATOM 838 N N . LEU A 1 109 ? 3.305 -7.816 -12.156 1 98.81 109 LEU A N 1
ATOM 839 C CA . LEU A 1 109 ? 1.953 -7.379 -12.484 1 98.81 109 LEU A CA 1
ATOM 840 C C . LEU A 1 109 ? 0.943 -8.484 -12.211 1 98.81 109 LEU A C 1
ATOM 842 O O . LEU A 1 109 ? 1.097 -9.609 -12.703 1 98.81 109 LEU A O 1
ATOM 846 N N . ASP A 1 110 ? -0.004 -8.18 -11.375 1 98.81 110 ASP A N 1
ATOM 847 C CA . ASP A 1 110 ? -1.048 -9.188 -11.18 1 98.81 110 ASP A CA 1
ATOM 848 C C . ASP A 1 110 ? -1.986 -9.242 -12.383 1 98.81 110 ASP A C 1
ATOM 850 O O . ASP A 1 110 ? -1.792 -8.523 -13.367 1 98.81 110 ASP A O 1
ATOM 854 N N . THR A 1 111 ? -2.943 -10.008 -12.383 1 98.81 111 THR A N 1
ATOM 855 C CA . THR A 1 111 ? -3.82 -10.25 -13.523 1 98.81 111 THR A CA 1
ATOM 856 C C . THR A 1 111 ? -4.668 -9.016 -13.82 1 98.81 111 THR A C 1
ATOM 858 O O . THR A 1 111 ? -5.289 -8.922 -14.883 1 98.81 111 THR A O 1
ATOM 861 N N . GLU A 1 112 ? -4.773 -8.094 -12.906 1 98.81 112 GLU A N 1
ATOM 862 C CA . GLU A 1 112 ? -5.59 -6.895 -13.047 1 98.81 112 GLU A CA 1
ATOM 863 C C . GLU A 1 112 ? -4.77 -5.727 -13.594 1 98.81 112 GLU A C 1
ATOM 865 O O . GLU A 1 112 ? -5.328 -4.699 -13.992 1 98.81 112 GLU A O 1
ATOM 870 N N . GLY A 1 113 ? -3.424 -5.875 -13.5 1 98.38 113 GLY A N 1
ATOM 871 C CA . GLY A 1 113 ? -2.549 -4.805 -13.961 1 98.38 113 GLY A CA 1
ATOM 872 C C . GLY A 1 113 ? -1.929 -4.016 -12.82 1 98.38 113 GLY A C 1
ATOM 873 O O . GLY A 1 113 ? -1.306 -2.977 -13.047 1 98.38 113 GLY A O 1
ATOM 874 N N . ASN A 1 114 ? -2.143 -4.453 -11.562 1 98.75 114 ASN A N 1
ATOM 875 C CA . ASN A 1 114 ? -1.454 -3.824 -10.445 1 98.75 114 ASN A CA 1
ATOM 876 C C . ASN A 1 114 ? 0.006 -4.262 -10.367 1 98.75 114 ASN A C 1
ATOM 878 O O . ASN A 1 114 ? 0.314 -5.441 -10.523 1 98.75 114 ASN A O 1
ATOM 882 N N . ARG A 1 115 ? 0.86 -3.35 -10.148 1 98.81 115 ARG A N 1
ATOM 883 C CA . ARG A 1 115 ? 2.236 -3.678 -9.789 1 98.81 115 ARG A CA 1
ATOM 884 C C . ARG A 1 115 ? 2.363 -3.955 -8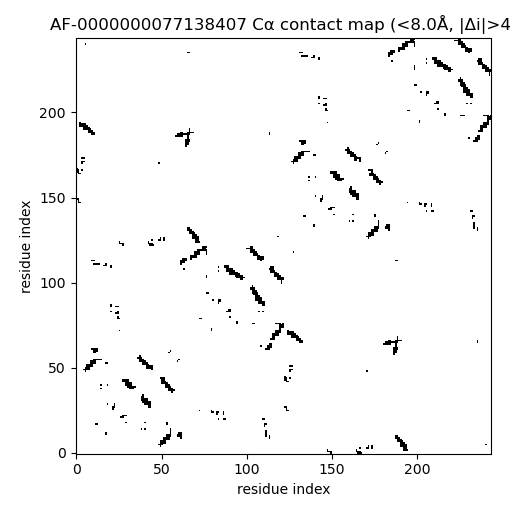.297 1 98.81 115 ARG A C 1
ATOM 886 O O . ARG A 1 115 ? 2.047 -3.094 -7.469 1 98.81 115 ARG A O 1
ATOM 893 N N . ILE A 1 116 ? 2.814 -5.184 -7.969 1 98.81 116 ILE A N 1
ATOM 894 C CA . ILE A 1 116 ? 2.906 -5.633 -6.582 1 98.81 116 ILE A CA 1
ATOM 895 C C . ILE A 1 116 ? 4.305 -6.18 -6.312 1 98.81 116 ILE A C 1
ATOM 897 O O . ILE A 1 116 ? 4.895 -6.844 -7.168 1 98.81 116 ILE A O 1
ATOM 901 N N . GLY A 1 117 ? 4.801 -5.848 -5.152 1 98.56 117 GLY A N 1
ATOM 902 C CA . GLY A 1 117 ? 6.066 -6.43 -4.727 1 98.56 117 GLY A CA 1
ATOM 903 C C . GLY A 1 117 ? 5.895 -7.672 -3.871 1 98.56 117 GLY A C 1
ATOM 904 O O . GLY A 1 117 ? 4.902 -7.801 -3.146 1 98.56 117 GLY A O 1
ATOM 905 N N . LEU A 1 118 ? 6.852 -8.578 -3.939 1 98.38 118 LEU A N 1
ATOM 906 C CA 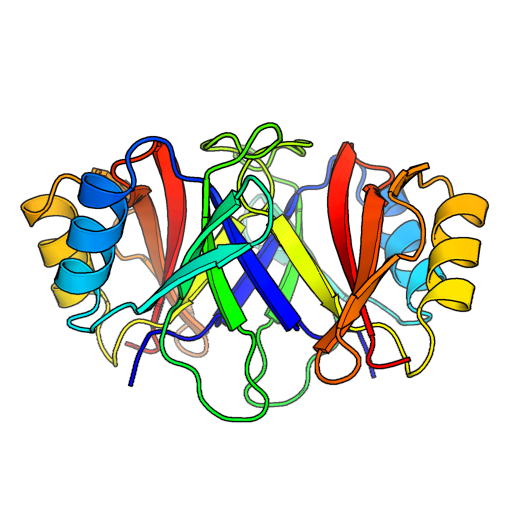. LEU A 1 118 ? 7.047 -9.656 -2.98 1 98.38 118 LEU A CA 1
ATOM 907 C C . LEU A 1 118 ? 8.328 -9.453 -2.18 1 98.38 118 LEU A C 1
ATOM 909 O O . LEU A 1 118 ? 9.32 -8.938 -2.707 1 98.38 118 LEU A O 1
ATOM 913 N N . HIS A 1 119 ? 8.273 -9.82 -0.967 1 97.81 119 HIS A N 1
ATOM 914 C CA . HIS A 1 119 ? 9.43 -9.703 -0.084 1 97.81 119 HIS A CA 1
ATOM 915 C C . HIS A 1 119 ? 9.602 -10.961 0.764 1 97.81 119 HIS A C 1
ATOM 917 O O . HIS A 1 119 ? 8.617 -11.531 1.237 1 97.81 119 HIS A O 1
ATOM 923 N N . SER A 1 120 ? 10.82 -11.445 0.923 1 95.69 120 SER A N 1
ATOM 924 C CA . SER A 1 120 ? 11.125 -12.57 1.8 1 95.69 120 SER A CA 1
ATOM 925 C C . SER A 1 120 ? 12.539 -12.469 2.369 1 95.69 120 SER A C 1
ATOM 927 O O . SER A 1 120 ? 13.359 -11.695 1.871 1 95.69 120 SER A O 1
ATOM 929 N N . ASN A 1 121 ? 12.773 -13.133 3.455 1 89.69 121 ASN A N 1
ATOM 930 C CA . ASN A 1 121 ? 14.094 -13.148 4.078 1 89.69 121 ASN A CA 1
ATOM 931 C C . ASN A 1 121 ? 15.086 -13.977 3.277 1 89.69 121 ASN A C 1
ATOM 933 O O . ASN A 1 121 ? 16.297 -13.789 3.395 1 89.69 121 ASN A O 1
ATOM 937 N N . ARG A 1 122 ? 14.625 -14.977 2.607 1 83.19 122 ARG A N 1
ATOM 938 C CA . ARG A 1 122 ? 15.508 -15.82 1.801 1 83.19 122 ARG A CA 1
ATOM 939 C C . ARG A 1 122 ? 14.984 -15.938 0.372 1 83.19 122 ARG A C 1
ATOM 941 O O . ARG A 1 122 ? 13.781 -15.867 0.135 1 83.19 122 ARG A O 1
ATOM 948 N N . MET B 1 1 ? -1.957 -19.375 6.926 1 78.81 1 MET B N 1
ATOM 949 C CA . MET B 1 1 ? -2.061 -17.938 7.203 1 78.81 1 MET B CA 1
ATOM 950 C C . MET B 1 1 ? -1.72 -17.125 5.969 1 78.81 1 MET B C 1
ATOM 952 O O . MET B 1 1 ? -0.937 -17.562 5.121 1 78.81 1 MET B O 1
ATOM 956 N N . GLY B 1 2 ? -2.416 -16.047 5.48 1 87.38 2 GLY B N 1
ATOM 957 C CA . GLY B 1 2 ? -2.232 -15.258 4.273 1 87.38 2 GLY B CA 1
ATOM 958 C C . GLY B 1 2 ? -1.038 -14.328 4.344 1 87.38 2 GLY B C 1
ATOM 959 O O . GLY B 1 2 ? -0.354 -14.258 5.367 1 87.38 2 GLY B O 1
ATOM 960 N N . PRO B 1 3 ? -0.652 -13.742 3.252 1 94.5 3 PRO B N 1
ATOM 961 C CA . PRO B 1 3 ? 0.456 -12.781 3.252 1 94.5 3 PRO B CA 1
ATOM 962 C C . PRO B 1 3 ? 0.203 -11.594 4.168 1 94.5 3 PRO B C 1
ATOM 964 O O . PRO B 1 3 ? -0.946 -11.305 4.512 1 94.5 3 PRO B O 1
ATOM 967 N N . ARG B 1 4 ? 1.309 -11.016 4.637 1 95.12 4 ARG B N 1
ATOM 968 C CA . ARG B 1 4 ? 1.279 -9.75 5.355 1 95.12 4 ARG B CA 1
ATOM 969 C C . ARG B 1 4 ? 1.97 -8.648 4.551 1 95.12 4 ARG B C 1
ATOM 971 O O . ARG B 1 4 ? 2.828 -8.93 3.713 1 95.12 4 ARG B O 1
ATOM 978 N N . VAL B 1 5 ? 1.621 -7.445 4.805 1 97 5 VAL B N 1
ATOM 979 C CA . VAL B 1 5 ? 2.332 -6.324 4.199 1 97 5 VAL B CA 1
ATOM 980 C C . VAL B 1 5 ? 3.701 -6.164 4.859 1 97 5 VAL B C 1
ATOM 982 O O . VAL B 1 5 ? 3.801 -6.07 6.082 1 97 5 VAL B O 1
ATOM 985 N N . SER B 1 6 ? 4.727 -6.105 4.082 1 95.88 6 SER B N 1
ATOM 986 C CA . SER B 1 6 ? 6.078 -5.98 4.617 1 95.88 6 SER B CA 1
ATOM 987 C C . SER B 1 6 ? 6.621 -4.57 4.422 1 95.88 6 SER B C 1
ATOM 989 O O . SER B 1 6 ? 7.355 -4.059 5.27 1 95.88 6 SER B O 1
ATOM 991 N N . ILE B 1 7 ? 6.293 -4.02 3.248 1 97.25 7 ILE B N 1
ATOM 992 C CA . ILE B 1 7 ? 6.828 -2.711 2.879 1 97.25 7 ILE B CA 1
ATOM 993 C C . ILE B 1 7 ? 5.773 -1.922 2.107 1 97.25 7 ILE B C 1
ATOM 995 O O . ILE B 1 7 ? 5.039 -2.484 1.29 1 97.25 7 ILE B O 1
ATOM 999 N N . VAL B 1 8 ? 5.688 -0.686 2.334 1 98.56 8 VAL B N 1
ATOM 1000 C CA . VAL B 1 8 ? 4.938 0.254 1.509 1 98.56 8 VAL B CA 1
ATOM 1001 C C . VAL B 1 8 ? 5.863 1.361 1.011 1 98.56 8 VAL B C 1
ATOM 1003 O O . VAL B 1 8 ? 6.539 2.018 1.806 1 98.56 8 VAL B O 1
ATOM 1006 N N . GLU B 1 9 ? 5.898 1.544 -0.264 1 98.69 9 GLU B N 1
ATOM 1007 C CA . GLU B 1 9 ? 6.645 2.643 -0.87 1 98.69 9 GLU B CA 1
ATOM 1008 C C . GLU B 1 9 ? 5.703 3.684 -1.47 1 98.69 9 GLU B C 1
ATOM 1010 O O . GLU B 1 9 ? 4.918 3.373 -2.367 1 98.69 9 GLU B O 1
ATOM 1015 N N . ILE B 1 10 ? 5.781 4.84 -0.996 1 98.88 10 ILE B N 1
ATOM 1016 C CA . ILE B 1 10 ? 5 5.969 -1.492 1 98.88 10 ILE B CA 1
ATOM 1017 C C . ILE B 1 10 ? 5.871 6.855 -2.373 1 98.88 10 ILE B C 1
ATOM 1019 O O . ILE B 1 10 ? 6.84 7.453 -1.896 1 98.88 10 ILE B O 1
ATOM 1023 N N . PRO B 1 11 ? 5.539 6.926 -3.643 1 98.88 11 PRO B N 1
ATOM 1024 C CA . PRO B 1 11 ? 6.387 7.707 -4.547 1 98.88 11 PRO B CA 1
ATOM 1025 C C . PRO B 1 11 ? 6.391 9.195 -4.211 1 98.88 11 PRO B C 1
ATOM 1027 O O . PRO B 1 11 ? 5.371 9.734 -3.766 1 98.88 11 PRO B O 1
ATOM 1030 N N . MET B 1 12 ? 7.477 9.773 -4.457 1 98.81 12 MET B N 1
ATOM 1031 C CA . MET B 1 12 ? 7.566 11.227 -4.34 1 98.81 12 MET B CA 1
ATOM 1032 C C . MET B 1 12 ? 8.414 11.812 -5.465 1 98.81 12 MET B C 1
ATOM 1034 O O . MET B 1 12 ? 9.25 11.117 -6.039 1 98.81 12 MET B O 1
ATOM 1038 N N . THR B 1 13 ? 8.156 13.07 -5.84 1 98.25 13 THR B N 1
ATOM 1039 C CA . THR B 1 13 ? 8.914 13.789 -6.867 1 98.25 13 THR B CA 1
ATOM 1040 C C . THR B 1 13 ? 9.852 14.812 -6.234 1 98.25 13 THR B C 1
ATOM 1042 O O . THR B 1 13 ? 11.023 14.906 -6.617 1 98.25 13 THR B O 1
ATOM 1045 N N . ASP B 1 14 ? 9.383 15.562 -5.262 1 98.5 14 ASP B N 1
ATOM 1046 C CA . ASP B 1 14 ? 10.18 16.531 -4.508 1 98.5 14 ASP B CA 1
ATOM 1047 C C . ASP B 1 14 ? 10.453 16.031 -3.092 1 98.5 14 ASP B C 1
ATOM 1049 O O . ASP B 1 14 ? 9.57 16.078 -2.232 1 98.5 14 ASP B O 1
ATOM 1053 N N . VAL B 1 15 ? 11.719 15.656 -2.834 1 98.5 15 VAL B N 1
ATOM 1054 C CA . VAL B 1 15 ? 12.102 14.977 -1.603 1 98.5 15 VAL B CA 1
ATOM 1055 C C . VAL B 1 15 ? 11.844 15.891 -0.405 1 98.5 15 VAL B C 1
ATOM 1057 O O . VAL B 1 15 ? 11.195 15.477 0.564 1 98.5 15 VAL B O 1
ATOM 1060 N N . SER B 1 16 ? 12.305 17.078 -0.495 1 98.5 16 SER B N 1
ATOM 1061 C CA . SER B 1 16 ? 12.164 18.016 0.624 1 98.5 16 SER B CA 1
ATOM 1062 C C . SER B 1 16 ? 10.703 18.297 0.927 1 98.5 16 SER B C 1
ATOM 1064 O O . SER B 1 16 ? 10.289 18.297 2.09 1 98.5 16 SER B O 1
ATOM 1066 N N . ARG B 1 17 ? 9.898 18.516 -0.068 1 98.62 17 ARG B N 1
ATOM 1067 C CA . ARG B 1 17 ? 8.484 18.812 0.095 1 98.62 17 ARG B CA 1
ATOM 1068 C C . ARG B 1 17 ? 7.734 17.641 0.707 1 98.62 17 ARG B C 1
ATOM 1070 O O . ARG B 1 17 ? 6.965 17.797 1.655 1 98.62 17 ARG B O 1
ATOM 1077 N N . ALA B 1 18 ? 7.977 16.453 0.194 1 98.81 18 ALA B N 1
ATOM 1078 C CA . ALA B 1 18 ? 7.289 15.25 0.665 1 98.81 18 ALA B CA 1
ATOM 1079 C C . ALA B 1 18 ? 7.641 14.945 2.119 1 98.81 18 ALA B C 1
ATOM 1081 O O . ALA B 1 18 ? 6.758 14.688 2.938 1 98.81 18 ALA B O 1
ATOM 1082 N N . ILE B 1 19 ? 8.93 14.984 2.422 1 98.75 19 ILE B N 1
ATOM 1083 C CA . ILE B 1 19 ? 9.391 14.664 3.768 1 98.75 19 ILE B CA 1
ATOM 1084 C C . ILE B 1 19 ? 8.828 15.672 4.762 1 98.75 19 ILE B C 1
ATOM 1086 O O . ILE B 1 19 ? 8.312 15.305 5.82 1 98.75 19 ILE B O 1
ATOM 1090 N N . ARG B 1 20 ? 8.883 16.906 4.445 1 98.75 20 ARG B N 1
ATOM 1091 C CA . ARG B 1 20 ? 8.336 17.938 5.312 1 98.75 20 ARG B CA 1
ATOM 1092 C C . ARG B 1 20 ? 6.844 17.719 5.551 1 98.75 20 ARG B C 1
ATOM 1094 O O . ARG B 1 20 ? 6.359 17.875 6.676 1 98.75 20 ARG B O 1
ATOM 1101 N N . PHE B 1 21 ? 6.113 17.406 4.535 1 98.94 21 PHE B N 1
ATOM 1102 C CA . PHE B 1 21 ? 4.68 17.156 4.629 1 98.94 21 PHE B CA 1
ATOM 1103 C C . PHE B 1 21 ? 4.391 16.031 5.621 1 98.94 21 PHE B C 1
ATOM 1105 O O . PHE B 1 21 ? 3.645 16.219 6.582 1 98.94 21 PHE B O 1
ATOM 1112 N N . TYR B 1 22 ? 4.965 14.875 5.414 1 98.81 22 TYR B N 1
ATOM 1113 C CA . TYR B 1 22 ? 4.633 13.711 6.223 1 98.81 22 TYR B CA 1
ATOM 1114 C C . TYR B 1 22 ? 5.156 13.867 7.648 1 98.81 22 TYR B C 1
ATOM 1116 O O . TYR B 1 22 ? 4.527 13.398 8.602 1 98.81 22 TYR B O 1
ATOM 1124 N N . GLU B 1 23 ? 6.383 14.516 7.816 1 98.69 23 GLU B N 1
ATOM 1125 C CA . GLU B 1 23 ? 6.863 14.805 9.164 1 98.69 23 GLU B CA 1
ATOM 1126 C C . GLU B 1 23 ? 5.871 15.688 9.922 1 98.69 23 GLU B C 1
ATOM 1128 O O . GLU B 1 23 ? 5.621 15.469 11.109 1 98.69 23 GLU B O 1
ATOM 1133 N N . SER B 1 24 ? 5.32 16.672 9.234 1 98.31 24 SER B N 1
ATOM 1134 C CA . SER B 1 24 ? 4.387 17.594 9.867 1 98.31 24 SER B CA 1
ATOM 1135 C C . SER B 1 24 ? 3.059 16.906 10.18 1 98.31 24 SER B C 1
ATOM 1137 O O . SER B 1 24 ? 2.52 17.062 11.281 1 98.31 24 SER B O 1
ATOM 1139 N N . VAL B 1 25 ? 2.564 16.188 9.25 1 98.06 25 VAL B N 1
ATOM 1140 C CA . VAL B 1 25 ? 1.24 15.578 9.352 1 98.06 25 VAL B CA 1
ATOM 1141 C C . VAL B 1 25 ? 1.226 14.547 10.477 1 98.06 25 VAL B C 1
ATOM 1143 O O . VAL B 1 25 ? 0.252 14.445 11.227 1 98.06 25 VAL B O 1
ATOM 1146 N N . PHE B 1 26 ? 2.324 13.789 10.594 1 97.38 26 PHE B N 1
ATOM 1147 C CA . PHE B 1 26 ? 2.32 12.703 11.562 1 97.38 26 PHE B CA 1
ATOM 1148 C C . PHE B 1 26 ? 3.164 13.055 12.781 1 97.38 26 PHE B C 1
ATOM 1150 O O . PHE B 1 26 ? 3.283 12.258 13.719 1 97.38 26 PHE B O 1
ATOM 1157 N N . GLN B 1 27 ? 3.795 14.258 12.711 1 96.31 27 GLN B N 1
ATOM 1158 C CA . GLN B 1 27 ? 4.594 14.75 13.828 1 96.31 27 GLN B CA 1
ATOM 1159 C C . GLN B 1 27 ? 5.695 13.75 14.188 1 96.31 27 GLN B C 1
ATOM 1161 O O . GLN B 1 27 ? 5.832 13.367 15.352 1 96.31 27 GLN B O 1
ATOM 1166 N N . ILE B 1 28 ? 6.473 13.367 13.203 1 97.25 28 ILE B N 1
ATOM 1167 C CA . ILE B 1 28 ? 7.59 12.43 13.32 1 97.25 28 ILE B CA 1
ATOM 1168 C C . ILE B 1 28 ? 8.797 12.969 12.555 1 97.25 28 ILE B C 1
ATOM 1170 O O . ILE B 1 28 ? 8.695 13.977 11.852 1 97.25 28 ILE B O 1
ATOM 1174 N N . LYS B 1 29 ? 9.891 12.289 12.742 1 98 29 LYS B N 1
ATOM 1175 C CA . LYS B 1 29 ? 11.07 12.539 11.93 1 98 29 LYS B CA 1
ATOM 1176 C C . LYS B 1 29 ? 11.367 11.352 11.008 1 98 29 LYS B C 1
ATOM 1178 O O . LYS B 1 29 ? 11.305 10.195 11.43 1 98 29 LYS B O 1
ATOM 1183 N N . LEU B 1 30 ? 11.594 11.688 9.758 1 98.25 30 LEU B N 1
ATOM 1184 C CA . LEU B 1 30 ? 11.977 10.68 8.781 1 98.25 30 LEU B CA 1
ATOM 1185 C C . LEU B 1 30 ? 13.492 10.664 8.578 1 98.25 30 LEU B C 1
ATOM 1187 O O . LEU B 1 30 ? 14.141 11.711 8.617 1 98.25 30 LEU B O 1
ATOM 1191 N N . GLU B 1 31 ? 14 9.492 8.391 1 97.94 31 GLU B N 1
ATOM 1192 C CA . GLU B 1 31 ? 15.398 9.367 8.008 1 97.94 31 GLU B CA 1
ATOM 1193 C C . GLU B 1 31 ? 15.57 9.453 6.492 1 97.94 31 GLU B C 1
ATOM 1195 O O . GLU B 1 31 ? 14.844 8.797 5.742 1 97.94 31 GLU B O 1
ATOM 1200 N N . ARG B 1 32 ? 16.484 10.289 6.062 1 97.69 32 ARG B N 1
ATOM 1201 C CA . ARG B 1 32 ? 16.797 10.383 4.641 1 97.69 32 ARG B CA 1
ATOM 1202 C C . ARG B 1 32 ? 17.969 9.469 4.277 1 97.69 32 ARG B C 1
ATOM 1204 O O . ARG B 1 32 ? 18.984 9.438 4.988 1 97.69 32 ARG B O 1
ATOM 1211 N N . MET B 1 33 ? 17.781 8.711 3.256 1 96.5 33 MET B N 1
ATOM 1212 C CA . MET B 1 33 ? 18.875 7.867 2.789 1 96.5 33 MET B CA 1
ATOM 1213 C C . MET B 1 33 ? 18.812 7.691 1.274 1 96.5 33 MET B C 1
ATOM 1215 O O . MET B 1 33 ? 17.844 8.102 0.633 1 96.5 33 MET B O 1
ATOM 1219 N N . THR B 1 34 ? 19.906 7.164 0.72 1 95.38 34 THR B N 1
ATOM 1220 C CA . THR B 1 34 ? 19.984 6.832 -0.699 1 95.38 34 THR B CA 1
ATOM 1221 C C . THR B 1 34 ? 20.344 5.363 -0.894 1 95.38 34 THR B C 1
ATOM 1223 O O . THR B 1 34 ? 21.188 4.824 -0.176 1 95.38 34 THR B O 1
ATOM 1226 N N . MET B 1 35 ? 19.672 4.719 -1.742 1 90.94 35 MET B N 1
ATOM 1227 C CA . MET B 1 35 ? 19.953 3.354 -2.172 1 90.94 35 MET B CA 1
ATOM 1228 C C . MET B 1 35 ? 20.062 3.273 -3.689 1 90.94 35 MET B C 1
ATOM 1230 O O . MET B 1 35 ? 19.047 3.283 -4.391 1 90.94 35 MET B O 1
ATOM 1234 N N . GLY B 1 36 ? 21.266 3.066 -4.168 1 89.69 36 GLY B N 1
ATOM 1235 C CA . GLY B 1 36 ? 21.438 3.184 -5.609 1 89.69 36 GLY B CA 1
ATOM 1236 C C . GLY B 1 36 ? 20.984 4.523 -6.156 1 89.69 36 GLY B C 1
ATOM 1237 O O . GLY B 1 36 ? 21.422 5.574 -5.68 1 89.69 36 GLY B O 1
ATOM 1238 N N . ASP B 1 37 ? 20.094 4.48 -7.062 1 93.75 37 ASP B N 1
ATOM 1239 C CA . ASP B 1 37 ? 19.609 5.699 -7.707 1 93.75 37 ASP B CA 1
ATOM 1240 C C . ASP B 1 37 ? 18.297 6.176 -7.086 1 93.75 37 ASP B C 1
ATOM 1242 O O . ASP B 1 37 ? 17.625 7.039 -7.645 1 93.75 37 ASP B O 1
ATOM 1246 N N . THR B 1 38 ? 17.984 5.699 -5.91 1 96.25 38 THR B N 1
ATOM 1247 C CA . THR B 1 38 ? 16.719 6.051 -5.27 1 96.25 38 THR B CA 1
ATOM 1248 C C . THR B 1 38 ? 16.969 6.852 -3.994 1 96.25 38 THR B C 1
ATOM 1250 O O . THR B 1 38 ? 17.844 6.504 -3.199 1 96.25 38 THR B O 1
ATOM 1253 N N . GLU B 1 39 ? 16.328 7.895 -3.84 1 98.31 39 GLU B N 1
ATOM 1254 C CA . GLU B 1 39 ? 16.281 8.641 -2.586 1 98.31 39 GLU B CA 1
ATOM 1255 C C . GLU B 1 39 ? 15.102 8.203 -1.721 1 98.31 39 GLU B C 1
ATOM 1257 O O . GLU B 1 39 ? 13.992 8.023 -2.223 1 98.31 39 GLU B O 1
ATOM 1262 N N . LEU B 1 40 ? 15.359 8.086 -0.417 1 98.25 40 LEU B N 1
ATOM 1263 C CA . LEU B 1 40 ? 14.344 7.504 0.455 1 98.25 40 LEU B CA 1
ATOM 1264 C C . LEU B 1 40 ? 14.094 8.398 1.667 1 98.25 40 LEU B C 1
ATOM 1266 O O . LEU B 1 40 ? 15.016 9.031 2.18 1 98.25 40 LEU B O 1
ATOM 1270 N N . GLY B 1 41 ? 12.875 8.555 2.092 1 98.56 41 GLY B N 1
ATOM 1271 C CA . GLY B 1 41 ? 12.453 8.961 3.422 1 98.56 41 GLY B CA 1
ATOM 1272 C C . GLY B 1 41 ? 11.828 7.828 4.219 1 98.56 41 GLY B C 1
ATOM 1273 O O . GLY B 1 41 ? 10.734 7.367 3.898 1 98.56 41 GLY B O 1
ATOM 1274 N N . VAL B 1 42 ? 12.477 7.418 5.289 1 97.81 42 VAL B N 1
ATOM 1275 C CA . VAL B 1 42 ? 12.086 6.203 6 1 97.81 42 VAL B CA 1
ATOM 1276 C C . VAL B 1 42 ? 11.32 6.574 7.27 1 97.81 42 VAL B C 1
ATOM 1278 O O . VAL B 1 42 ? 11.844 7.281 8.133 1 97.81 42 VAL B O 1
ATOM 1281 N N . PHE B 1 43 ? 10.102 6.074 7.367 1 98.12 43 PHE B N 1
ATOM 1282 C CA . PHE B 1 43 ? 9.305 6.27 8.57 1 98.12 43 PHE B CA 1
ATOM 1283 C C . PHE B 1 43 ? 9.859 5.449 9.727 1 98.12 43 PHE B C 1
ATOM 1285 O O . PHE B 1 43 ? 10.398 4.359 9.523 1 98.12 43 PHE B O 1
ATOM 1292 N N . PRO B 1 44 ? 9.695 5.988 10.914 1 96.44 44 PRO B N 1
ATOM 1293 C CA . PRO B 1 44 ? 10.031 5.133 12.055 1 96.44 44 PRO B CA 1
ATOM 1294 C C . PRO B 1 44 ? 9.125 3.91 12.164 1 96.44 44 PRO B C 1
ATOM 1296 O O . PRO B 1 44 ? 7.934 3.986 11.836 1 96.44 44 PRO B O 1
ATOM 1299 N N . SER B 1 45 ? 9.664 2.828 12.461 1 89.56 45 SER B N 1
ATOM 1300 C CA . SER B 1 45 ? 8.859 1.613 12.539 1 89.56 45 SER B CA 1
ATOM 1301 C C . SER B 1 45 ? 9.211 0.8 13.781 1 89.56 45 SER B C 1
ATOM 1303 O O . SER B 1 45 ? 10.305 0.942 14.336 1 89.56 45 SER B O 1
ATOM 1305 N N . LYS B 1 46 ? 8.172 0.121 14.203 1 85.81 46 LYS B N 1
ATOM 1306 C CA . LYS B 1 46 ? 8.375 -0.862 15.266 1 85.81 46 LYS B CA 1
ATOM 1307 C C . LYS B 1 46 ? 8.719 -2.23 14.688 1 85.81 46 LYS B C 1
ATOM 1309 O O . LYS B 1 46 ? 8.484 -2.486 13.508 1 85.81 46 LYS B O 1
ATOM 1314 N N . GLU B 1 47 ? 9.211 -3.033 15.555 1 83.31 47 GLU B N 1
ATOM 1315 C CA . GLU B 1 47 ? 9.531 -4.391 15.133 1 83.31 47 GLU B CA 1
ATOM 1316 C C . GLU B 1 47 ? 8.297 -5.125 14.625 1 83.31 47 GLU B C 1
ATOM 1318 O O . GLU B 1 47 ? 7.207 -4.98 15.188 1 83.31 47 GLU B O 1
ATOM 1323 N N . ASN B 1 48 ? 8.453 -5.832 13.484 1 82.81 48 ASN B N 1
ATOM 1324 C CA . ASN B 1 48 ? 7.441 -6.727 12.93 1 82.81 48 ASN B CA 1
ATOM 1325 C C . ASN B 1 48 ? 6.289 -5.949 12.305 1 82.81 48 ASN B C 1
ATOM 1327 O O . ASN B 1 48 ? 5.145 -6.414 12.305 1 82.81 48 ASN B O 1
ATOM 1331 N N . THR B 1 49 ? 6.422 -4.719 12.039 1 90.88 49 THR B N 1
ATOM 1332 C CA . THR B 1 49 ? 5.43 -3.959 11.281 1 90.88 49 THR B CA 1
ATOM 1333 C C . THR B 1 49 ? 5.945 -3.646 9.875 1 90.88 49 THR B C 1
ATOM 1335 O O . THR B 1 49 ? 7.145 -3.748 9.609 1 90.88 49 THR B O 1
ATOM 1338 N N . ALA B 1 50 ? 5.082 -3.363 9.023 1 95.06 50 ALA B N 1
ATOM 1339 C CA . ALA B 1 50 ? 5.484 -2.973 7.676 1 95.06 50 ALA B CA 1
ATOM 1340 C C . ALA B 1 50 ? 6.359 -1.724 7.703 1 95.06 50 ALA B C 1
ATOM 1342 O O . ALA B 1 50 ? 6.094 -0.787 8.461 1 95.06 50 ALA B O 1
ATOM 1343 N N . SER B 1 51 ? 7.367 -1.737 6.93 1 95.62 51 SER B N 1
ATOM 1344 C CA . SER B 1 51 ? 8.141 -0.517 6.711 1 95.62 51 SER B CA 1
ATOM 1345 C C . SER B 1 51 ? 7.414 0.436 5.77 1 95.62 51 SER B C 1
ATOM 1347 O O . SER B 1 51 ? 6.863 0.01 4.75 1 95.62 51 SER B O 1
ATOM 1349 N N . ILE B 1 52 ? 7.305 1.686 6.055 1 98.06 52 ILE B N 1
ATOM 1350 C CA . ILE B 1 52 ? 6.773 2.73 5.188 1 98.06 52 ILE B CA 1
ATOM 1351 C C . ILE B 1 52 ? 7.906 3.633 4.707 1 98.06 52 ILE B C 1
ATOM 1353 O O . ILE B 1 52 ? 8.664 4.168 5.516 1 98.06 52 ILE B O 1
ATOM 1357 N N . VAL B 1 53 ? 8.031 3.793 3.389 1 98.31 53 VAL B N 1
ATOM 1358 C CA . VAL B 1 53 ? 9.156 4.539 2.83 1 98.31 53 VAL B CA 1
ATOM 1359 C C . VAL B 1 53 ? 8.664 5.469 1.727 1 98.31 53 VAL B C 1
ATOM 1361 O O . VAL B 1 53 ? 7.891 5.059 0.859 1 98.31 53 VAL B O 1
ATOM 1364 N N . LEU B 1 54 ? 9.008 6.75 1.806 1 98.81 54 LEU B N 1
ATOM 1365 C CA . LEU B 1 54 ? 8.906 7.617 0.639 1 98.81 54 LEU B CA 1
ATOM 1366 C C . LEU B 1 54 ? 10.016 7.32 -0.357 1 98.81 54 LEU B C 1
ATOM 1368 O O . LEU B 1 54 ? 11.164 7.105 0.037 1 98.81 54 LEU B O 1
ATOM 1372 N N . THR B 1 55 ? 9.68 7.332 -1.627 1 98.75 55 THR B N 1
ATOM 1373 C CA . THR B 1 55 ? 10.68 6.863 -2.584 1 98.75 55 THR B CA 1
ATOM 1374 C C . THR B 1 55 ? 10.711 7.766 -3.814 1 98.75 55 THR B C 1
ATOM 1376 O O . THR B 1 55 ? 9.672 8.031 -4.422 1 98.75 55 THR B O 1
ATOM 1379 N N . LYS B 1 56 ? 11.852 8.258 -4.215 1 98.75 56 LYS B N 1
ATOM 1380 C CA . LYS B 1 56 ? 12.094 8.93 -5.488 1 98.75 56 LYS B CA 1
ATOM 1381 C C . LYS B 1 56 ? 13.062 8.133 -6.355 1 98.75 56 LYS B C 1
ATOM 1383 O O . LYS B 1 56 ? 14.195 7.859 -5.945 1 98.75 56 LYS B O 1
ATOM 1388 N N . GLY B 1 57 ? 12.648 7.824 -7.504 1 97.31 57 GLY B N 1
ATOM 1389 C CA . GLY B 1 57 ? 13.43 7.062 -8.469 1 97.31 57 GLY B CA 1
ATOM 1390 C C . GLY B 1 57 ? 12.742 6.922 -9.812 1 97.31 57 GLY B C 1
ATOM 1391 O O . GLY B 1 57 ? 11.648 7.441 -10.016 1 97.31 57 GLY B O 1
ATOM 1392 N N . LYS B 1 58 ? 13.336 6.285 -10.82 1 93.88 58 LYS B N 1
ATOM 1393 C CA . LYS B 1 58 ? 12.898 6.219 -12.211 1 93.88 58 LYS B CA 1
ATOM 1394 C C . LYS B 1 58 ? 11.508 5.586 -12.32 1 93.88 58 LYS B C 1
ATOM 1396 O O . LYS B 1 58 ? 10.648 6.09 -13.039 1 93.88 58 LYS B O 1
ATOM 1401 N N . ASP B 1 59 ? 11.133 4.574 -11.602 1 93.19 59 ASP B N 1
ATOM 1402 C CA . ASP B 1 59 ? 9.883 3.832 -11.766 1 93.19 59 ASP B CA 1
ATOM 1403 C C . ASP B 1 59 ? 8.922 4.121 -10.609 1 93.19 59 ASP B C 1
ATOM 1405 O O . ASP B 1 59 ? 8.016 3.332 -10.344 1 93.19 59 ASP B O 1
ATOM 1409 N N . TYR B 1 60 ? 9.133 5.297 -10.023 1 97.19 60 TYR B N 1
ATOM 1410 C CA . TYR B 1 60 ? 8.266 5.719 -8.93 1 97.19 60 TYR B CA 1
ATOM 1411 C C . TYR B 1 60 ? 7.566 7.031 -9.266 1 97.19 60 TYR B C 1
ATOM 1413 O O . TYR B 1 60 ? 8.156 8.109 -9.148 1 97.19 60 TYR B O 1
ATOM 1421 N N . LYS B 1 61 ? 6.363 6.887 -9.648 1 97.88 61 LYS B N 1
ATOM 1422 C CA . LYS B 1 61 ? 5.574 8.055 -10.039 1 97.88 61 LYS B CA 1
ATOM 1423 C C . LYS B 1 61 ? 4.305 8.156 -9.203 1 97.88 61 LYS B C 1
ATOM 1425 O O . LYS B 1 61 ? 3.488 7.234 -9.18 1 97.88 61 LYS B O 1
ATOM 1430 N N . PRO B 1 62 ? 4.148 9.297 -8.539 1 98.38 62 PRO B N 1
ATOM 1431 C CA . PRO B 1 62 ? 2.922 9.477 -7.758 1 98.38 62 PRO B CA 1
ATOM 1432 C C . PRO B 1 62 ? 1.66 9.375 -8.609 1 98.38 62 PRO B C 1
ATOM 1434 O O . PRO B 1 62 ? 1.643 9.836 -9.758 1 98.38 62 PRO B O 1
ATOM 1437 N N . LYS B 1 63 ? 0.718 8.758 -8.094 1 97.56 63 LYS B N 1
ATOM 1438 C CA . LYS B 1 63 ? -0.579 8.617 -8.75 1 97.56 63 LYS B CA 1
ATOM 1439 C C . LYS B 1 63 ? -1.718 8.688 -7.742 1 97.56 63 LYS B C 1
ATOM 1441 O O . LYS B 1 63 ? -1.53 8.375 -6.566 1 97.56 63 LYS B O 1
ATOM 1446 N N . SER B 1 64 ? -2.912 9.04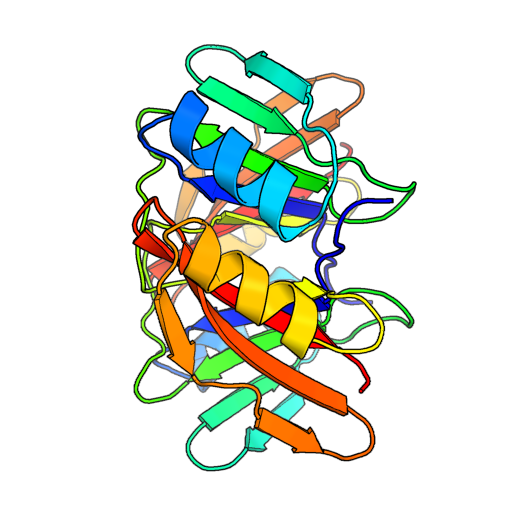7 -8.234 1 97.12 64 SER B N 1
ATOM 1447 C CA . SER B 1 64 ? -4.098 9.109 -7.391 1 97.12 64 SER B CA 1
ATOM 1448 C C . SER B 1 64 ? -4.98 7.883 -7.574 1 97.12 64 SER B C 1
ATOM 1450 O O . SER B 1 64 ? -6.105 7.84 -7.078 1 97.12 64 SER B O 1
ATOM 1452 N N . ASN B 1 65 ? -4.512 6.977 -8.367 1 96.94 65 ASN B N 1
ATOM 1453 C CA . ASN B 1 65 ? -5.188 5.699 -8.562 1 96.94 65 ASN B CA 1
ATOM 1454 C C . ASN B 1 65 ? -4.234 4.523 -8.352 1 96.94 65 ASN B C 1
ATOM 1456 O O . ASN B 1 65 ? -3.037 4.719 -8.148 1 96.94 65 ASN B O 1
ATOM 1460 N N . GLY B 1 66 ? -4.781 3.277 -8.336 1 98.12 66 GLY B N 1
ATOM 1461 C CA . GLY B 1 66 ? -4 2.088 -8.031 1 98.12 66 GLY B CA 1
ATOM 1462 C C . GLY B 1 66 ? -4.18 1.603 -6.609 1 98.12 66 GLY B C 1
ATOM 1463 O O . GLY B 1 66 ? -5.27 1.713 -6.043 1 98.12 66 GLY B O 1
ATOM 1464 N N . VAL B 1 67 ? -3.131 0.992 -6.105 1 98.75 67 VAL B N 1
ATOM 1465 C CA . VAL B 1 67 ? -3.166 0.473 -4.746 1 98.75 67 VAL B CA 1
ATOM 1466 C C . VAL B 1 67 ? -3.387 1.619 -3.76 1 98.75 67 VAL B C 1
ATOM 1468 O O . VAL B 1 67 ? -2.787 2.689 -3.898 1 98.75 67 VAL B O 1
ATOM 1471 N N . LEU B 1 68 ? -4.266 1.406 -2.857 1 98.69 68 LEU B N 1
ATOM 1472 C CA . LEU B 1 68 ? -4.574 2.389 -1.823 1 98.69 68 LEU B CA 1
ATOM 1473 C C . LEU B 1 68 ? -4.152 1.881 -0.448 1 98.69 68 LEU B C 1
ATOM 1475 O O . LEU B 1 68 ? -4.531 0.777 -0.047 1 98.69 68 LEU B O 1
ATOM 1479 N N . VAL B 1 69 ? -3.371 2.686 0.254 1 98.75 69 VAL B N 1
ATOM 1480 C CA . VAL B 1 69 ? -2.93 2.32 1.597 1 98.75 69 VAL B CA 1
ATOM 1481 C C . VAL B 1 69 ? -3.547 3.273 2.619 1 98.75 69 VAL B C 1
ATOM 1483 O O . VAL B 1 69 ? -3.666 4.473 2.365 1 98.75 69 VAL B O 1
ATOM 1486 N N . TYR B 1 70 ? -3.941 2.721 3.719 1 98.31 70 TYR B N 1
ATOM 1487 C CA . TYR B 1 70 ? -4.391 3.512 4.859 1 98.31 70 TYR B CA 1
ATOM 1488 C C . TYR B 1 70 ? -3.355 3.494 5.977 1 98.31 70 TYR B C 1
ATOM 1490 O O . TYR B 1 70 ? -2.904 2.428 6.398 1 98.31 70 TYR B O 1
ATOM 1498 N N . LEU B 1 71 ? -3.01 4.664 6.359 1 97.81 71 LEU B N 1
ATOM 1499 C CA . LEU B 1 71 ? -2.125 4.844 7.504 1 97.81 71 LEU B CA 1
ATOM 1500 C C . LEU B 1 71 ? -2.924 5.168 8.766 1 97.81 71 LEU B C 1
ATOM 1502 O O . LEU B 1 71 ? -3.869 5.957 8.719 1 97.81 71 LEU B O 1
ATOM 1506 N N . ASN B 1 72 ? -2.539 4.453 9.82 1 94.88 72 ASN B N 1
ATOM 1507 C CA . ASN B 1 72 ? -3.252 4.73 11.062 1 94.88 72 ASN B CA 1
ATOM 1508 C C . ASN B 1 72 ? -2.938 6.125 11.586 1 94.88 72 ASN B C 1
ATOM 1510 O O . ASN B 1 72 ? -1.784 6.562 11.555 1 94.88 72 ASN B O 1
ATOM 1514 N N . ALA B 1 73 ? -3.959 6.75 11.945 1 86.62 73 ALA B N 1
ATOM 1515 C CA . ALA B 1 73 ? -3.84 8.016 12.672 1 86.62 73 ALA B CA 1
ATOM 1516 C C . ALA B 1 73 ? -4.164 7.828 14.148 1 86.62 73 ALA B C 1
ATOM 1518 O O . ALA B 1 73 ? -4.648 6.77 14.555 1 86.62 73 ALA B O 1
ATOM 1519 N N . SER B 1 74 ? -3.705 8.578 15.031 1 81.25 74 SER B N 1
ATOM 1520 C CA . SER B 1 74 ? -3.996 8.523 16.453 1 81.25 74 SER B CA 1
ATOM 1521 C C . SER B 1 74 ? -5.453 8.148 16.703 1 81.25 74 SER B C 1
ATOM 1523 O O . SER B 1 74 ? -6.113 7.586 15.836 1 81.25 74 SER B O 1
ATOM 1525 N N . GLU B 1 75 ? -5.922 8.258 17.844 1 85 75 GLU B N 1
ATOM 1526 C CA . GLU B 1 75 ? -7.266 7.836 18.219 1 85 75 GLU B CA 1
ATOM 1527 C C . GLU B 1 75 ? -8.328 8.594 17.422 1 85 75 GLU B C 1
ATOM 1529 O O . GLU B 1 75 ? -9.367 8.039 17.062 1 85 75 GLU B O 1
ATOM 1534 N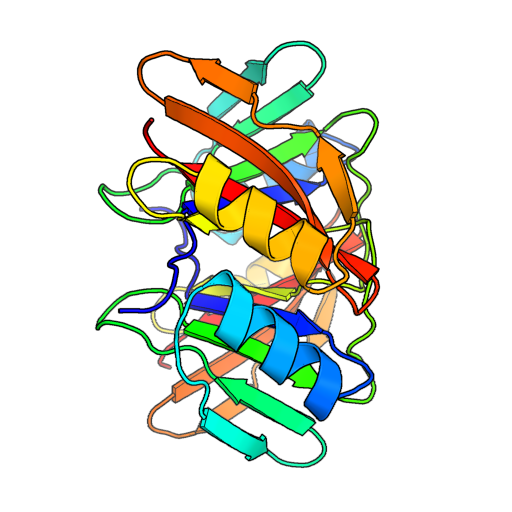 N . ASP B 1 76 ? -8.078 9.82 17.078 1 90.44 76 ASP B N 1
ATOM 1535 C CA . ASP B 1 76 ? -8.945 10.688 16.281 1 90.44 76 ASP B CA 1
ATOM 1536 C C . ASP B 1 76 ? -8.242 11.156 15.016 1 90.44 76 ASP B C 1
ATOM 1538 O O . ASP B 1 76 ? -7.125 11.68 15.078 1 90.44 76 ASP B O 1
ATOM 1542 N N . LEU B 1 77 ? -8.961 10.992 13.844 1 93.62 77 LEU B N 1
ATOM 1543 C CA . LEU B 1 77 ? -8.352 11.305 12.562 1 93.62 77 LEU B CA 1
ATOM 1544 C C . LEU B 1 77 ? -8.32 12.805 12.312 1 93.62 77 LEU B C 1
ATOM 1546 O O . LEU B 1 77 ? -7.562 13.289 11.477 1 93.62 77 LEU B O 1
ATOM 1550 N N . GLN B 1 78 ? -9.234 13.516 12.938 1 95.94 78 GLN B N 1
ATOM 1551 C CA . GLN B 1 78 ? -9.508 14.883 12.531 1 95.94 78 GLN B CA 1
ATOM 1552 C C . GLN B 1 78 ? -8.273 15.766 12.703 1 95.94 78 GLN B C 1
ATOM 1554 O O . GLN B 1 78 ? -7.938 16.562 11.82 1 95.94 78 GLN B O 1
ATOM 1559 N N . PRO B 1 79 ? -7.57 15.672 13.867 1 96.12 79 PRO B N 1
ATOM 1560 C CA . PRO B 1 79 ? -6.367 16.5 14.008 1 96.12 79 PRO B CA 1
ATOM 1561 C C . PRO B 1 79 ? -5.344 16.234 12.898 1 96.12 79 PRO B C 1
ATOM 1563 O O . PRO B 1 79 ? -4.691 17.172 12.43 1 96.12 79 PRO B O 1
ATOM 1566 N N . THR B 1 80 ? -5.148 14.977 12.516 1 97 80 THR B N 1
ATOM 1567 C CA . THR B 1 80 ? -4.234 14.633 11.43 1 97 80 THR B CA 1
ATOM 1568 C C . THR B 1 80 ? -4.723 15.211 10.102 1 97 80 THR B C 1
ATOM 1570 O O . THR B 1 80 ? -3.936 15.75 9.32 1 97 80 THR B O 1
ATOM 1573 N N . LEU B 1 81 ? -6.027 15.141 9.844 1 97.5 81 LEU B N 1
ATOM 1574 C CA . LEU B 1 81 ? -6.617 15.695 8.625 1 97.5 81 LEU B CA 1
ATOM 1575 C C . LEU B 1 81 ? -6.422 17.203 8.57 1 97.5 81 LEU B C 1
ATOM 1577 O O . LEU B 1 81 ? -6.172 17.766 7.5 1 97.5 81 LEU B O 1
ATOM 1581 N N . ASP B 1 82 ? -6.566 17.828 9.711 1 98.12 82 ASP B N 1
ATOM 1582 C CA . ASP B 1 82 ? -6.348 19.281 9.773 1 98.12 82 ASP B CA 1
ATOM 1583 C C . ASP B 1 82 ? -4.918 19.625 9.359 1 98.12 82 ASP B C 1
ATOM 1585 O O . ASP B 1 82 ? -4.699 20.609 8.648 1 98.12 82 ASP B O 1
ATOM 1589 N N . LEU B 1 83 ? -3.992 18.828 9.812 1 98.12 83 LEU B N 1
ATOM 1590 C CA . LEU B 1 83 ? -2.596 19.062 9.453 1 98.12 83 LEU B CA 1
ATOM 1591 C C . LEU B 1 83 ? -2.363 18.797 7.969 1 98.12 83 LEU B C 1
ATOM 1593 O O . LEU B 1 83 ? -1.539 19.453 7.336 1 98.12 83 LEU B O 1
ATOM 1597 N N . VAL B 1 84 ? -3.047 17.766 7.383 1 98.5 84 VAL B N 1
ATOM 1598 C CA . VAL B 1 84 ? -2.955 17.5 5.953 1 98.5 84 VAL B CA 1
ATOM 1599 C C . VAL B 1 84 ? -3.277 18.766 5.168 1 98.5 84 VAL B C 1
ATOM 1601 O O . VAL B 1 84 ? -2.512 19.172 4.293 1 98.5 84 VAL B O 1
ATOM 1604 N N . VAL B 1 85 ? -4.352 19.391 5.5 1 98.62 85 VAL B N 1
ATOM 1605 C CA . VAL B 1 85 ? -4.793 20.594 4.801 1 98.62 85 VAL B CA 1
ATOM 1606 C C . VAL B 1 85 ? -3.811 21.734 5.062 1 98.62 85 VAL B C 1
ATOM 1608 O O . VAL B 1 85 ? -3.371 22.406 4.125 1 98.62 85 VAL B O 1
ATOM 1611 N N . ALA B 1 86 ? -3.441 21.906 6.242 1 98.75 86 ALA B N 1
ATOM 1612 C CA . ALA B 1 86 ? -2.564 23.016 6.645 1 98.75 86 ALA B CA 1
ATOM 1613 C C . ALA B 1 86 ? -1.211 22.922 5.945 1 98.75 86 ALA B C 1
ATOM 1615 O O . ALA B 1 86 ? -0.537 23.922 5.746 1 98.75 86 ALA B O 1
ATOM 1616 N N . LYS B 1 87 ? -0.842 21.734 5.578 1 98.69 87 LYS B N 1
ATOM 1617 C CA . LYS B 1 87 ? 0.507 21.547 5.059 1 98.69 87 LYS B CA 1
ATOM 1618 C C . LYS B 1 87 ? 0.482 21.266 3.559 1 98.69 87 LYS B C 1
ATOM 1620 O O . LYS B 1 87 ? 1.477 20.812 2.99 1 98.69 87 LYS B O 1
ATOM 1625 N N . GLY B 1 88 ? -0.661 21.469 2.941 1 98.62 88 GLY B N 1
ATOM 1626 C CA . GLY B 1 88 ? -0.679 21.516 1.489 1 98.62 88 GLY B CA 1
ATOM 1627 C C . GLY B 1 88 ? -1.33 20.312 0.854 1 98.62 88 GLY B C 1
ATOM 1628 O O . GLY B 1 88 ? -1.381 20.188 -0.372 1 98.62 88 GLY B O 1
ATOM 1629 N N . GLY B 1 89 ? -1.803 19.359 1.665 1 98.75 89 GLY B N 1
ATOM 1630 C CA . GLY B 1 89 ? -2.604 18.266 1.129 1 98.75 89 GLY B CA 1
ATOM 1631 C C . GLY B 1 89 ? -4.035 18.672 0.834 1 98.75 89 GLY B C 1
ATOM 1632 O O . GLY B 1 89 ? -4.469 19.766 1.202 1 98.75 89 GLY B O 1
ATOM 1633 N N . THR B 1 90 ? -4.727 17.781 0.093 1 98.75 90 THR B N 1
ATOM 1634 C CA . THR B 1 90 ? -6.121 18 -0.266 1 98.75 90 THR B CA 1
ATOM 1635 C C . THR B 1 90 ? -7.004 16.875 0.245 1 98.75 90 THR B C 1
ATOM 1637 O O . THR B 1 90 ? -6.727 15.695 -0.016 1 98.75 90 THR B O 1
ATOM 1640 N N . ILE B 1 91 ? -8.062 17.25 0.933 1 98.62 91 ILE B N 1
ATOM 1641 C CA . ILE B 1 91 ? -8.992 16.234 1.396 1 98.62 91 ILE B CA 1
ATOM 1642 C C . ILE B 1 91 ? -9.883 15.789 0.238 1 98.62 91 ILE B C 1
ATOM 1644 O O . ILE B 1 91 ? -10.477 16.609 -0.452 1 98.62 91 ILE B O 1
ATOM 1648 N N . LEU B 1 92 ? -9.906 14.562 -0.011 1 98.38 92 LEU B N 1
ATOM 1649 C CA . LEU B 1 92 ? -10.773 13.992 -1.04 1 98.38 92 LEU B CA 1
ATOM 1650 C C . LEU B 1 92 ? -12.078 13.477 -0.433 1 98.38 92 LEU B C 1
ATOM 1652 O O . LEU B 1 92 ? -13.125 13.539 -1.069 1 98.38 92 LEU B O 1
ATOM 1656 N N . LEU B 1 93 ? -12.023 12.852 0.707 1 98.06 93 LEU B N 1
ATOM 1657 C CA . LEU B 1 93 ? -13.133 12.328 1.491 1 98.06 93 LEU B CA 1
ATOM 1658 C C . LEU B 1 93 ? -12.953 12.648 2.971 1 98.06 93 LEU B C 1
ATOM 1660 O O . LEU B 1 93 ? -11.961 12.234 3.582 1 98.06 93 LEU B O 1
ATOM 1664 N N . PRO B 1 94 ? -13.82 13.469 3.48 1 98.12 94 PRO B N 1
ATOM 1665 C CA . PRO B 1 94 ? -13.68 13.812 4.898 1 98.12 94 PRO B CA 1
ATOM 1666 C C . PRO B 1 94 ? -13.836 12.609 5.816 1 98.12 94 PRO B C 1
ATOM 1668 O O . PRO B 1 94 ? -14.195 11.523 5.359 1 98.12 94 PRO B O 1
ATOM 1671 N N . LYS B 1 95 ? -13.477 12.828 7.086 1 97.44 95 LYS B N 1
ATOM 1672 C CA . LYS B 1 95 ? -13.656 11.773 8.086 1 97.44 95 LYS B CA 1
ATOM 1673 C C . LYS B 1 95 ? -15.039 11.133 7.969 1 97.44 95 LYS B C 1
ATOM 1675 O O . LYS B 1 95 ? -16.062 11.82 8.055 1 97.44 95 LYS B O 1
ATOM 1680 N N . THR B 1 96 ? -15.023 9.859 7.742 1 96.81 96 THR B N 1
ATOM 1681 C CA . THR B 1 96 ? -16.25 9.102 7.492 1 96.81 96 THR B CA 1
ATOM 1682 C C . THR B 1 96 ? -16.266 7.824 8.32 1 96.81 96 THR B C 1
ATOM 1684 O O . THR B 1 96 ? -15.266 7.105 8.391 1 96.81 96 THR B O 1
ATOM 1687 N N . GLU B 1 97 ? -17.375 7.52 8.938 1 95.31 97 GLU B N 1
ATOM 1688 C CA . GLU B 1 97 ? -17.5 6.297 9.727 1 95.31 97 GLU B CA 1
ATOM 1689 C C . GLU B 1 97 ? -17.641 5.074 8.828 1 95.31 97 GLU B C 1
ATOM 1691 O O . GLU B 1 97 ? -18.422 5.078 7.871 1 95.31 97 GLU B O 1
ATOM 1696 N N . ILE B 1 98 ? -16.812 4.066 9.047 1 91.69 98 ILE B N 1
ATOM 1697 C CA . ILE B 1 98 ? -16.984 2.771 8.391 1 91.69 98 ILE B CA 1
ATOM 1698 C C . ILE B 1 98 ? -18.062 1.963 9.117 1 91.69 98 ILE B C 1
ATOM 1700 O O . ILE B 1 98 ? -19.062 1.57 8.508 1 91.69 98 ILE B O 1
ATOM 1704 N N . SER B 1 99 ? -17.875 1.66 10.344 1 89.56 99 SER B N 1
ATOM 1705 C CA . SER B 1 99 ? -18.766 1.065 11.336 1 89.56 99 SER B CA 1
ATOM 1706 C C . SER B 1 99 ? -18.266 1.31 12.75 1 89.56 99 SER B C 1
ATOM 1708 O O . SER B 1 99 ? -17.109 1.672 12.953 1 89.56 99 SER B O 1
ATOM 1710 N N . PRO B 1 100 ? -19.141 1.145 13.688 1 89.25 100 PRO B N 1
ATOM 1711 C CA . PRO B 1 100 ? -18.672 1.326 15.07 1 89.25 100 PRO B CA 1
ATOM 1712 C C . PRO B 1 100 ? -17.484 0.433 15.414 1 89.25 100 PRO B C 1
ATOM 1714 O O . PRO B 1 100 ? -16.625 0.823 16.203 1 89.25 100 PRO B O 1
ATOM 1717 N N . GLU B 1 101 ? -17.344 -0.707 14.883 1 87.62 101 GLU B N 1
ATOM 1718 C CA . GLU B 1 101 ? -16.297 -1.682 15.172 1 87.62 101 GLU B CA 1
ATOM 1719 C C . GLU B 1 101 ? -15.023 -1.381 14.383 1 87.62 101 GLU B C 1
ATOM 1721 O O . GLU B 1 101 ? -13.922 -1.632 14.859 1 87.62 101 GLU B O 1
ATOM 1726 N N . MET B 1 102 ? -15.148 -0.762 13.258 1 89.44 102 MET B N 1
ATOM 1727 C CA . MET B 1 102 ? -14.023 -0.598 12.352 1 89.44 102 MET B CA 1
ATOM 1728 C C . MET B 1 102 ? -13.477 0.822 12.414 1 89.44 102 MET B C 1
ATOM 1730 O O . MET B 1 102 ? -12.367 1.087 11.938 1 89.44 102 MET B O 1
ATOM 1734 N N . GLY B 1 103 ? -14.32 1.745 12.906 1 94.62 103 GLY B N 1
ATOM 1735 C CA . GLY B 1 103 ? -13.844 3.104 13.109 1 94.62 103 GLY B CA 1
ATOM 1736 C C . GLY B 1 103 ? -14.141 4.027 11.945 1 94.62 103 GLY B C 1
ATOM 1737 O O . GLY B 1 103 ? -15.25 4.02 11.406 1 94.62 103 GLY B O 1
ATOM 1738 N N . TYR B 1 104 ? -13.156 4.918 11.656 1 97.06 104 TYR B N 1
ATOM 1739 C CA . TYR B 1 104 ? -13.328 5.988 10.68 1 97.06 104 TYR B CA 1
ATOM 1740 C C . TYR B 1 104 ? -12.195 5.977 9.664 1 97.06 104 TYR B C 1
ATOM 1742 O O . TYR B 1 104 ? -11.094 5.52 9.953 1 97.06 104 TYR B O 1
ATOM 1750 N N . PHE B 1 105 ? -12.484 6.461 8.562 1 97.44 105 PHE B N 1
ATOM 1751 C CA . PHE B 1 105 ? -11.438 6.645 7.562 1 97.44 105 PHE B CA 1
ATOM 1752 C C . PHE B 1 105 ? -11.633 7.961 6.82 1 97.44 105 PHE B C 1
ATOM 1754 O O . PHE B 1 105 ? -12.656 8.633 6.98 1 97.44 105 PHE B O 1
ATOM 1761 N N . ALA B 1 106 ? -10.695 8.383 6.09 1 98.19 106 ALA B N 1
ATOM 1762 C CA . ALA B 1 106 ? -10.656 9.547 5.211 1 98.19 106 ALA B CA 1
ATOM 1763 C C . ALA B 1 106 ? -9.656 9.352 4.074 1 98.19 106 ALA B C 1
ATOM 1765 O O . ALA B 1 106 ? -8.828 8.43 4.121 1 98.19 106 ALA B O 1
ATOM 1766 N N . LEU B 1 107 ? -9.805 10.117 3.047 1 98.5 107 LEU B N 1
ATOM 1767 C CA . LEU B 1 107 ? -8.875 10.086 1.924 1 98.5 107 LEU B CA 1
ATOM 1768 C C . LEU B 1 107 ? -8.32 11.484 1.644 1 98.5 107 LEU B C 1
ATOM 1770 O O . LEU B 1 107 ? -9.055 12.469 1.723 1 98.5 107 LEU B O 1
ATOM 1774 N N . PHE B 1 108 ? -7.094 11.484 1.269 1 98.69 108 PHE B N 1
ATOM 1775 C CA . PHE B 1 108 ? -6.504 12.766 0.884 1 98.69 108 PHE B CA 1
ATOM 1776 C C . PHE B 1 108 ? -5.473 12.57 -0.223 1 98.69 108 PHE B C 1
ATOM 1778 O O . PHE B 1 108 ? -5.008 11.453 -0.458 1 98.69 108 PHE B O 1
ATOM 1785 N N . LEU B 1 109 ? -5.18 13.625 -0.989 1 98.81 109 LEU B N 1
ATOM 1786 C CA . LEU B 1 109 ? -4.016 13.734 -1.86 1 98.81 109 LEU B CA 1
ATOM 1787 C C . LEU B 1 109 ? -2.844 14.375 -1.121 1 98.81 109 LEU B C 1
ATOM 1789 O O . LEU B 1 109 ? -2.984 15.461 -0.548 1 98.81 109 LEU B O 1
ATOM 1793 N N . ASP B 1 110 ? -1.765 13.656 -1.073 1 98.81 110 ASP B N 1
ATOM 1794 C CA . ASP B 1 110 ? -0.593 14.289 -0.472 1 98.81 110 ASP B CA 1
ATOM 1795 C C . ASP B 1 110 ? 0.01 15.336 -1.41 1 98.81 110 ASP B C 1
ATOM 1797 O O . ASP B 1 110 ? -0.511 15.57 -2.502 1 98.81 110 ASP B O 1
ATOM 1801 N N . THR B 1 111 ? 1.024 15.953 -1.08 1 98.81 111 THR B N 1
ATOM 1802 C CA . THR B 1 111 ? 1.604 17.062 -1.833 1 98.81 111 THR B CA 1
ATOM 1803 C C . THR B 1 111 ? 2.199 16.562 -3.148 1 98.81 111 THR B C 1
ATOM 1805 O O . THR B 1 111 ? 2.51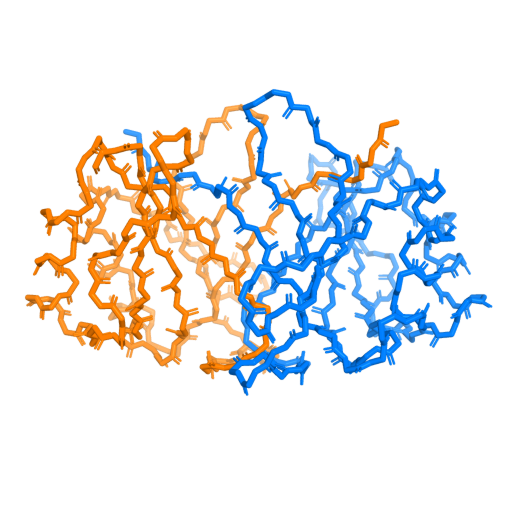6 17.359 -4.031 1 98.81 111 THR B O 1
ATOM 1808 N N . GLU B 1 112 ? 2.424 15.289 -3.301 1 98.81 112 GLU B N 1
ATOM 1809 C CA . GLU B 1 112 ? 3.035 14.703 -4.488 1 98.81 112 GLU B CA 1
ATOM 1810 C C . GLU B 1 112 ? 1.977 14.242 -5.484 1 98.81 112 GLU B C 1
ATOM 1812 O O . GLU B 1 112 ? 2.293 13.93 -6.637 1 98.81 112 GLU B O 1
ATOM 1817 N N . GLY B 1 113 ? 0.719 14.125 -4.973 1 98.44 113 GLY B N 1
ATOM 1818 C CA . GLY B 1 113 ? -0.361 13.664 -5.828 1 98.44 113 GLY B CA 1
ATOM 1819 C C . GLY B 1 113 ? -0.763 12.227 -5.559 1 98.44 113 GLY B C 1
ATOM 1820 O O . GLY B 1 113 ? -1.546 11.641 -6.312 1 98.44 113 GLY B O 1
ATOM 1821 N N . ASN B 1 114 ? -0.189 11.602 -4.512 1 98.75 114 ASN B N 1
ATOM 1822 C CA . ASN B 1 114 ? -0.64 10.273 -4.113 1 98.75 114 ASN B CA 1
ATOM 1823 C C . ASN B 1 114 ? -1.972 10.328 -3.373 1 98.75 114 ASN B C 1
ATOM 1825 O O . ASN B 1 114 ? -2.176 11.203 -2.521 1 98.75 114 ASN B O 1
ATOM 1829 N N . ARG B 1 115 ? -2.838 9.469 -3.689 1 98.81 115 ARG B N 1
ATOM 1830 C CA . ARG B 1 115 ? -4.031 9.266 -2.879 1 98.81 115 ARG B CA 1
ATOM 1831 C C . ARG B 1 115 ? -3.746 8.32 -1.715 1 98.81 115 ARG B C 1
ATOM 1833 O O . ARG B 1 115 ? -3.334 7.176 -1.924 1 98.81 115 ARG B O 1
ATOM 1840 N N . ILE B 1 116 ? -3.965 8.82 -0.491 1 98.81 116 ILE B N 1
ATOM 1841 C CA . ILE B 1 116 ? -3.652 8.078 0.725 1 98.81 116 ILE B CA 1
ATOM 1842 C C . ILE B 1 116 ? -4.863 8.078 1.653 1 98.81 116 ILE B C 1
ATOM 1844 O O . ILE B 1 116 ? -5.57 9.078 1.77 1 98.81 116 ILE B O 1
ATOM 1848 N N . GLY B 1 117 ? -5.074 6.945 2.254 1 98.5 117 GLY B N 1
ATOM 1849 C CA . GLY B 1 117 ? -6.109 6.863 3.27 1 98.5 117 GLY B CA 1
ATOM 1850 C C . GLY B 1 117 ? -5.582 7.062 4.68 1 98.5 117 GLY B C 1
ATOM 1851 O O . GLY B 1 117 ? -4.434 6.727 4.969 1 98.5 117 GLY B O 1
ATOM 1852 N N . LEU B 1 118 ? -6.418 7.594 5.547 1 98.25 118 LEU B N 1
ATOM 1853 C CA . LEU B 1 118 ? -6.234 7.57 6.992 1 98.25 118 LEU B CA 1
ATOM 1854 C C . LEU B 1 118 ? -7.289 6.691 7.66 1 98.25 118 LEU B C 1
ATOM 1856 O O . LEU B 1 118 ? -8.438 6.637 7.207 1 98.25 118 LEU B O 1
ATOM 1860 N N . HIS B 1 119 ? -6.883 6.023 8.664 1 97.62 119 HIS B N 1
ATOM 1861 C CA . HIS B 1 119 ? -7.781 5.16 9.422 1 97.62 119 HIS B CA 1
ATOM 1862 C C . HIS B 1 119 ? -7.578 5.34 10.922 1 97.62 119 HIS B C 1
ATOM 1864 O O . HIS B 1 119 ? -6.445 5.484 11.391 1 97.62 119 HIS B O 1
ATOM 1870 N N . SER B 1 120 ? -8.656 5.414 11.695 1 95.25 120 SER B N 1
ATOM 1871 C CA . SER B 1 120 ? -8.594 5.469 13.156 1 95.25 120 SER B CA 1
ATOM 1872 C C . SER B 1 120 ? -9.812 4.812 13.789 1 95.25 120 SER B C 1
ATOM 1874 O O . SER B 1 120 ? -10.82 4.586 13.117 1 95.25 120 SER B O 1
ATOM 1876 N N . ASN B 1 121 ? -9.688 4.406 15.031 1 88.88 121 ASN B N 1
ATOM 1877 C CA . ASN B 1 121 ? -10.789 3.799 15.758 1 88.88 121 ASN B CA 1
ATOM 1878 C C . ASN B 1 121 ? -11.844 4.836 16.156 1 88.88 121 ASN B C 1
ATOM 1880 O O . ASN B 1 121 ? -13 4.488 16.391 1 88.88 121 ASN B O 1
ATOM 1884 N N . ARG B 1 122 ? -11.445 6.047 16.359 1 82.69 122 ARG B N 1
ATOM 1885 C CA . ARG B 1 122 ? -12.391 7.094 16.719 1 82.69 122 ARG B CA 1
ATOM 1886 C C . ARG B 1 122 ? -12.258 8.305 15.805 1 82.69 122 ARG B C 1
ATOM 1888 O O . ARG B 1 122 ? -11.172 8.57 15.273 1 82.69 122 ARG B O 1
#

Radius of gyration: 16.95 Å; Cα contacts (8 Å, |Δi|>4): 633; chains: 2; bounding box: 44×44×34 Å

Organism: Leptospira biflexa serovar Patoc (strain Patoc 1 / ATCC 23582 / Paris) (NCBI:txid456481)

Sequence (244 aa):
MGPRVSIVEIPMTDVSRAIRFYESVFQIKLERMTMGDTELGVFPSKENTASIVLTKGKDYKPKSNGVLVYLNASEDLQPTLDLVVAKGGTILLPKTEISPEMGYFALFLDTEGNRIGLHSNRMGPRVSIVEIPMTDVSRAIRFYESVFQIKLERMTMGDTELGVFPSKENTASIVLTKGKDYKPKSNGVLVYLNASEDLQPTLDLVVAKGGTILLPKTEISPEMGYFALFLDTEGNRIGLHSNR

InterPro domains:
  IPR004360 Glyoxalase/fosfomycin resistance/dioxygenase domain [PF00903] (8-116)
  IPR029068 Glyoxalase/Bleomycin resistance protein/Dihydroxybiphenyl dioxygenase [G3DSA:3.10.180.10] (4-121)
  IPR029068 Glyoxalase/Bleomycin resistance protein/Dihydroxybiphenyl dioxygenase [SSF54593] (4-121)
  IPR037523 Vicinal oxygen chelate (VOC), core domain [PS51819] (4-121)
  IPR052164 Anthracycline and Secondary Metabolite Biosynthesis Protein [PTHR33993] (5-121)

Foldseek 3Di:
DDDDAAEAEAEADDPVLQQVLVCQLQVHHWDWDDDVQKIWTWGDDDPPDHTYIYIYDDPGAAEQDDDEEEDEDPQDCVSSVVSQVVSQKAWPAPWDAPDQAFATKTWIQHNRGHIYMYGHND/DDDDAAEAEAEADDPVLQQVLVCQLQVHHWDWDDDVQKIWTWGDDDPPDHTYIYIYDDPGAAEQDDDEEEDEDPQDCVSSVVSQVVSQKAWPAPWDAPDQAFATKTWIQHNRGHIYMYGHND

Secondary structure (DSSP, 8-state):
----EEEEEEE-S-HHHHHHHHHHHHT--PEEEEETTEEEEEPP--TTS-EEEEEESTT----SSSSEEEEE-SS-SHHHHHHHHHTT-EEEEEEEEEETTTEEEEEEE-TTS-EEEEEE--/----EEEEEEE-S-HHHHHHHHHHHHT--PEEEEETTEEEEEPP--TTS-EEEEEESTT----SSSSEEEEE-SS-SHHHHHHHHHTT-EEEEEEEEEETTTEEEEEEE-TTS-EEEEEE--

pLDDT: mean 95.96, std 4.3, range [78.81, 98.94]

Solvent-accessible surface area (backbone atoms only — not comparable to full-atom values): 12432 Å² total; per-residue (Å²): 132,46,65,46,65,45,36,36,36,39,29,30,83,50,66,69,62,49,50,52,37,53,24,60,37,60,69,45,72,62,50,76,48,72,60,89,82,26,43,34,37,36,50,49,68,60,89,96,52,46,43,46,31,37,31,30,41,94,86,32,42,47,28,70,46,16,42,36,45,19,34,37,39,62,63,51,38,61,69,41,52,52,35,33,48,75,61,60,25,44,79,75,36,67,86,38,76,75,42,90,89,70,11,25,32,31,33,29,29,46,78,60,41,30,43,38,31,38,32,15,68,70,132,47,64,46,65,46,35,36,36,39,28,30,83,51,67,69,62,49,51,52,36,54,23,62,36,60,70,47,74,60,49,77,50,73,58,90,82,28,43,34,37,36,51,50,68,61,88,95,52,47,43,46,30,37,31,31,40,96,89,32,42,46,28,70,46,15,42,36,45,20,34,38,41,61,61,50,42,60,68,41,51,53,35,32,46,75,60,60,24,43,78,73,38,67,86,37,78,75,40,90,88,70,11,26,33,30,32,27,30,46,80,61,42,31,42,38,31,38,32,16,68,72

Nearest PDB structures (foldseek):
  1fa5-assembly1_B  TM=7.493E-01  e=1.229E-07  Escherichia coli
  2p7m-assembly4_A  TM=7.224E-01  e=3.959E-06  Listeria monocytogenes EGD-e
  4qb5-assembly1_A  TM=6.424E-01  e=2.919E-06  Rhodoferax ferrireducens T118
  2zw7-assembly1_B  TM=7.205E-01  e=1.628E-04  Streptomyces verticillus
  6l3w-assembly1_A  TM=3.669E-01  e=5.244E-03  metagenome